Protein AF-A0A484T481-F1 (afdb_monomer_lite)

Structure (mmCIF, N/CA/C/O backbone):
data_AF-A0A484T481-F1
#
_entry.id   AF-A0A484T481-F1
#
loop_
_atom_site.group_PDB
_atom_site.id
_atom_site.type_symbol
_atom_site.label_atom_id
_atom_site.label_alt_id
_atom_site.label_comp_id
_atom_site.label_asym_id
_atom_site.label_entity_id
_atom_site.label_seq_id
_atom_site.pdbx_PDB_ins_code
_atom_site.Cartn_x
_atom_site.Cartn_y
_atom_site.Cartn_z
_atom_site.occupancy
_atom_site.B_iso_or_equiv
_atom_site.auth_seq_id
_atom_site.auth_comp_id
_atom_site.auth_asym_id
_atom_site.auth_atom_id
_atom_site.pdbx_PDB_model_num
ATOM 1 N N . MET A 1 1 ? 1.168 -18.784 21.052 1.00 30.72 1 MET A N 1
ATOM 2 C CA . MET A 1 1 ? 2.260 -17.845 20.727 1.00 30.72 1 MET A CA 1
ATOM 3 C C . MET A 1 1 ? 1.614 -16.666 20.038 1.00 30.72 1 MET A C 1
ATOM 5 O O . MET A 1 1 ? 1.279 -16.772 18.865 1.00 30.72 1 MET A O 1
ATOM 9 N N . GLU A 1 2 ? 1.314 -15.612 20.791 1.00 27.28 2 GLU A N 1
ATOM 10 C CA . GLU A 1 2 ? 0.805 -14.372 20.210 1.00 27.28 2 GLU A CA 1
ATOM 11 C C . GLU A 1 2 ? 1.949 -13.717 19.446 1.00 27.28 2 GLU A C 1
ATOM 13 O O . GLU A 1 2 ? 2.990 -13.382 20.011 1.00 27.28 2 GLU A O 1
ATOM 18 N N . VAL A 1 3 ? 1.788 -13.620 18.130 1.00 32.44 3 VAL A N 1
ATOM 19 C CA . VAL A 1 3 ? 2.673 -12.823 17.293 1.00 32.44 3 VAL A CA 1
ATOM 20 C C . VAL A 1 3 ? 2.443 -11.381 17.730 1.00 32.44 3 VAL A C 1
ATOM 22 O O . VAL A 1 3 ? 1.418 -10.796 17.386 1.00 32.44 3 VAL A O 1
ATOM 25 N N . ASN A 1 4 ? 3.356 -10.843 18.542 1.00 34.97 4 ASN A N 1
ATOM 26 C CA . ASN A 1 4 ? 3.429 -9.420 18.856 1.00 34.97 4 ASN A CA 1
ATOM 27 C C . ASN A 1 4 ? 3.660 -8.677 17.542 1.00 34.97 4 ASN A C 1
ATOM 29 O O . ASN A 1 4 ? 4.790 -8.487 17.100 1.00 34.97 4 ASN A O 1
ATOM 33 N N . ASN A 1 5 ? 2.564 -8.354 16.865 1.00 46.97 5 ASN A N 1
ATOM 34 C CA . ASN A 1 5 ? 2.592 -7.603 15.636 1.00 46.97 5 ASN A CA 1
ATOM 35 C C . ASN A 1 5 ? 3.010 -6.169 15.978 1.00 46.97 5 ASN A C 1
ATOM 37 O O . ASN A 1 5 ? 2.539 -5.589 16.954 1.00 46.97 5 ASN A O 1
ATOM 41 N N . ILE A 1 6 ? 3.878 -5.584 15.165 1.00 51.47 6 ILE A N 1
ATOM 42 C CA . ILE A 1 6 ? 4.345 -4.197 15.289 1.00 51.47 6 ILE A CA 1
ATOM 43 C C . ILE A 1 6 ? 3.177 -3.195 15.396 1.00 51.47 6 ILE A C 1
ATOM 45 O O . ILE A 1 6 ? 3.291 -2.153 16.032 1.00 51.47 6 ILE A O 1
ATOM 49 N N . PHE A 1 7 ? 2.011 -3.568 14.858 1.00 51.69 7 PHE A N 1
ATOM 50 C CA . PHE A 1 7 ? 0.767 -2.800 14.905 1.00 51.69 7 PHE A CA 1
ATOM 51 C C . PHE A 1 7 ? 0.017 -2.863 16.243 1.00 51.69 7 PHE A C 1
ATOM 53 O O . PHE A 1 7 ? -0.788 -1.976 16.514 1.00 51.69 7 PHE A O 1
ATOM 60 N N . THR A 1 8 ? 0.276 -3.849 17.110 1.00 43.97 8 THR A N 1
ATOM 61 C CA . THR A 1 8 ? -0.342 -3.903 18.448 1.00 43.97 8 THR A CA 1
ATOM 62 C C . THR A 1 8 ? 0.221 -2.818 19.377 1.00 43.97 8 THR A C 1
ATOM 64 O O . THR A 1 8 ? -0.440 -2.434 20.337 1.00 43.97 8 THR A O 1
ATOM 67 N N . TRP A 1 9 ? 1.421 -2.297 19.083 1.00 44.84 9 TRP A N 1
ATOM 68 C CA . TRP A 1 9 ? 2.099 -1.261 19.874 1.00 44.84 9 TRP A CA 1
ATOM 69 C C . TRP A 1 9 ? 1.724 0.182 19.491 1.00 44.84 9 TRP A C 1
ATOM 71 O O . TRP A 1 9 ? 1.927 1.088 20.294 1.00 44.84 9 TRP A O 1
ATOM 81 N N . TYR A 1 10 ? 1.123 0.421 18.320 1.00 51.19 10 TYR A N 1
ATOM 82 C CA . TYR A 1 10 ? 0.783 1.771 17.837 1.00 51.19 10 TYR A CA 1
ATOM 83 C C . TYR A 1 10 ? -0.645 2.224 18.193 1.00 51.19 10 TYR A C 1
ATOM 85 O O . TYR A 1 10 ? -1.317 2.890 17.410 1.00 51.19 10 TYR A O 1
ATOM 93 N N . LEU A 1 11 ? -1.101 1.921 19.413 1.00 45.09 11 LEU A N 1
ATOM 94 C CA . LEU A 1 11 ? -2.375 2.432 19.946 1.00 45.09 11 LEU A CA 1
ATOM 95 C C . LEU A 1 11 ? -2.408 3.968 20.067 1.00 45.09 11 LEU A C 1
ATOM 97 O O . LEU A 1 11 ? -3.490 4.549 20.059 1.00 45.09 11 LEU A O 1
ATOM 101 N N . ASP A 1 12 ? -1.249 4.630 20.098 1.00 45.56 12 ASP A N 1
ATOM 102 C CA . ASP A 1 12 ? -1.157 6.093 20.179 1.00 45.56 12 ASP A CA 1
ATOM 103 C C . ASP A 1 12 ? -1.685 6.813 18.922 1.00 45.56 12 ASP A C 1
ATOM 105 O O . ASP A 1 12 ? -2.088 7.969 19.017 1.00 45.56 12 ASP A O 1
ATOM 109 N N . GLN A 1 13 ? -1.753 6.135 17.772 1.00 51.12 13 GLN A N 1
ATOM 110 C CA . GLN A 1 13 ? -2.195 6.690 16.481 1.00 51.12 13 GLN A CA 1
ATOM 111 C C . GLN A 1 13 ? -3.706 6.929 16.375 1.00 51.12 13 GLN A C 1
ATOM 113 O O . GLN A 1 13 ? -4.158 7.718 15.551 1.00 51.12 13 GLN A O 1
ATOM 118 N N . HIS A 1 14 ? -4.491 6.263 17.220 1.00 51.56 14 HIS A N 1
ATOM 119 C CA . HIS A 1 14 ? -5.936 6.479 17.293 1.00 51.56 14 HIS A CA 1
ATOM 120 C C . HIS A 1 14 ? -6.297 7.573 18.284 1.00 51.56 14 HIS A C 1
ATOM 122 O O . HIS A 1 14 ? -7.474 7.857 18.461 1.00 51.56 14 HIS A O 1
ATOM 128 N N . THR A 1 15 ? -5.302 8.174 18.935 1.00 51.62 15 THR A N 1
ATOM 129 C CA . THR A 1 15 ? -5.536 9.211 19.924 1.00 51.62 15 THR A CA 1
ATOM 130 C C . THR A 1 15 ? -6.006 10.475 19.228 1.00 51.62 15 THR A C 1
ATOM 132 O O . THR A 1 15 ? -5.284 11.062 18.426 1.00 51.62 15 THR A O 1
ATOM 135 N N . GLU A 1 16 ? -7.212 10.917 19.548 1.00 57.03 16 GLU A N 1
ATOM 136 C CA . GLU A 1 16 ? -7.626 12.270 19.217 1.00 57.03 16 GLU A CA 1
ATOM 137 C C . GLU A 1 16 ? -6.783 13.227 20.057 1.00 57.03 16 GLU A C 1
ATOM 139 O O . GLU A 1 16 ? -6.705 13.098 21.284 1.00 57.03 16 GLU A O 1
ATOM 144 N N . ILE A 1 17 ? -6.094 14.145 19.383 1.00 61.47 17 ILE A N 1
ATOM 145 C CA . ILE A 1 17 ? -5.221 15.129 20.011 1.00 61.47 17 ILE A CA 1
ATOM 146 C C . ILE A 1 17 ? -5.817 16.507 19.771 1.00 61.47 17 ILE A C 1
ATOM 148 O O . ILE A 1 17 ? -6.057 16.901 18.631 1.00 61.47 17 ILE A O 1
ATOM 152 N N . GLU A 1 18 ? -6.007 17.250 20.852 1.00 67.62 18 GLU A N 1
ATOM 153 C CA . GLU A 1 18 ? -6.394 18.658 20.814 1.00 67.62 18 GLU A CA 1
ATOM 154 C C . GLU A 1 18 ? -5.271 19.535 21.379 1.00 67.62 18 GLU A C 1
ATOM 156 O O . GLU A 1 18 ? -4.407 19.036 22.113 1.00 67.62 18 GLU A O 1
ATOM 161 N N . PRO A 1 19 ? -5.269 20.847 21.080 1.00 73.88 19 PRO A N 1
ATOM 162 C CA . PRO A 1 19 ? -4.420 21.799 21.784 1.00 73.88 19 PRO A CA 1
ATOM 163 C C . PRO A 1 19 ? -4.617 21.703 23.304 1.00 73.88 19 PRO A C 1
ATOM 165 O O . PRO A 1 19 ? -5.748 21.614 23.791 1.00 73.88 19 PRO A O 1
ATOM 168 N N . GLU A 1 20 ? -3.516 21.715 24.054 1.00 82.00 20 GLU A N 1
ATOM 169 C CA . GLU A 1 20 ? -3.573 21.808 25.515 1.00 82.00 20 GLU A CA 1
ATOM 170 C C . GLU A 1 20 ? -4.155 23.168 25.931 1.00 82.00 20 GLU A C 1
ATOM 172 O O . GLU A 1 20 ? -3.896 24.196 25.302 1.00 82.00 20 GLU A O 1
ATOM 177 N N . THR A 1 21 ? -4.960 23.161 26.990 1.00 86.75 21 THR A N 1
ATOM 178 C CA . THR A 1 21 ? -5.639 24.344 27.533 1.00 86.75 21 THR A CA 1
ATOM 179 C C . THR A 1 21 ? -5.191 24.691 28.955 1.00 86.75 21 THR A C 1
ATOM 181 O O . THR A 1 21 ? -5.454 25.806 29.404 1.00 86.75 21 THR A O 1
ATOM 184 N N . ASP A 1 22 ? -4.496 23.786 29.657 1.00 83.44 22 ASP A N 1
ATOM 185 C CA . ASP A 1 22 ? -3.952 24.036 30.997 1.00 83.44 22 ASP A CA 1
ATOM 186 C C . ASP A 1 22 ? -2.699 24.951 30.944 1.00 83.44 22 ASP A C 1
ATOM 188 O O . ASP A 1 22 ? -1.668 24.569 30.373 1.00 83.44 22 ASP A O 1
ATOM 192 N N . PRO A 1 23 ? -2.734 26.147 31.570 1.00 82.12 23 PRO A N 1
ATOM 193 C CA . PRO A 1 23 ? -1.613 27.087 31.567 1.00 82.12 23 PRO A CA 1
ATOM 194 C C . PRO A 1 23 ? -0.330 26.562 32.227 1.00 82.12 23 PRO A C 1
ATOM 196 O O . PRO A 1 23 ? 0.763 26.978 31.837 1.00 82.12 23 PRO A O 1
ATOM 199 N N . GLU A 1 24 ? -0.426 25.686 33.228 1.00 78.88 24 GLU A N 1
ATOM 200 C CA . GLU A 1 24 ? 0.743 25.133 33.922 1.00 78.88 24 GLU A CA 1
ATOM 201 C C . GLU A 1 24 ? 1.423 24.035 33.095 1.00 78.88 24 GLU A C 1
ATOM 203 O O . GLU A 1 24 ? 2.654 23.964 33.066 1.00 78.88 24 GLU A O 1
ATOM 208 N N . LEU A 1 25 ? 0.655 23.242 32.343 1.00 57.75 25 LEU A N 1
ATOM 209 C CA . LEU A 1 25 ? 1.193 22.239 31.414 1.00 57.75 25 LEU A CA 1
ATOM 210 C C . LEU A 1 25 ? 1.816 22.885 30.169 1.00 57.75 25 LEU A C 1
ATOM 212 O O . LEU A 1 25 ? 2.902 22.491 29.734 1.00 57.75 25 LEU A O 1
ATOM 216 N N . ILE A 1 26 ? 1.210 23.964 29.672 1.00 69.06 26 ILE A N 1
ATOM 217 C CA . ILE A 1 26 ? 1.779 24.797 28.606 1.00 69.06 26 ILE A CA 1
ATOM 218 C C . ILE A 1 26 ? 3.137 25.386 29.022 1.00 69.06 26 ILE A C 1
ATOM 220 O O . ILE A 1 26 ? 4.105 25.318 28.259 1.00 69.06 26 ILE A O 1
ATOM 224 N N . LYS A 1 27 ? 3.264 25.908 30.254 1.00 72.62 27 LYS A N 1
ATOM 225 C CA . LYS A 1 27 ? 4.556 26.386 30.796 1.00 72.62 27 LYS A CA 1
ATOM 226 C C . LYS A 1 27 ? 5.615 25.280 30.841 1.00 72.62 27 LYS A C 1
ATOM 228 O O . LYS A 1 27 ? 6.803 25.565 30.691 1.00 72.62 27 LYS A O 1
ATOM 233 N N . GLN A 1 28 ? 5.187 24.030 31.001 1.00 62.66 28 GLN A N 1
ATOM 234 C CA . GLN A 1 28 ? 6.034 22.834 30.970 1.00 62.66 28 GLN A CA 1
ATOM 235 C C . GLN A 1 28 ? 6.260 22.281 29.551 1.00 62.66 28 GLN A C 1
ATOM 237 O O . GLN A 1 28 ? 6.863 21.221 29.396 1.00 62.66 28 GLN A O 1
ATOM 242 N N . ARG A 1 29 ? 5.854 23.024 28.509 1.00 63.72 29 ARG A N 1
ATOM 243 C CA . ARG A 1 29 ? 5.985 22.673 27.084 1.00 63.72 29 ARG A CA 1
ATOM 244 C C . ARG A 1 29 ? 5.160 21.459 26.651 1.00 63.72 29 ARG A C 1
ATOM 246 O O . ARG A 1 29 ? 5.514 20.793 25.678 1.00 63.72 29 ARG A O 1
ATOM 253 N N . VAL A 1 30 ? 4.057 21.188 27.338 1.00 56.66 30 VAL A N 1
ATOM 254 C CA . VAL A 1 30 ? 3.037 20.243 26.881 1.00 56.66 30 VAL A CA 1
ATOM 255 C C . VAL A 1 30 ? 1.991 21.040 26.105 1.00 56.66 30 VAL A C 1
ATOM 257 O O . VAL A 1 30 ? 1.250 21.831 26.675 1.00 56.66 30 VAL A O 1
ATOM 260 N N . TRP A 1 31 ? 1.982 20.884 24.781 1.00 59.91 31 TRP A N 1
ATOM 261 C CA . TRP A 1 31 ? 1.164 21.699 23.863 1.00 59.91 31 TRP A CA 1
ATOM 262 C C . TRP A 1 31 ? -0.085 20.982 23.352 1.00 59.91 31 TRP A C 1
ATOM 264 O O . TRP A 1 31 ? -0.908 21.570 22.654 1.00 59.91 31 TRP A O 1
ATOM 274 N N . GLN A 1 32 ? -0.193 19.695 23.651 1.00 57.91 32 GLN A N 1
ATOM 275 C CA . GLN A 1 32 ? -1.158 18.780 23.071 1.00 57.91 32 GLN A CA 1
ATOM 276 C C . GLN A 1 32 ? -1.671 17.848 24.160 1.00 57.91 32 GLN A C 1
ATOM 278 O O . GLN A 1 32 ? -0.879 17.328 24.949 1.00 57.91 32 GLN A O 1
ATOM 283 N N . ARG A 1 33 ? -2.981 17.606 24.168 1.00 59.44 33 ARG A N 1
ATOM 284 C CA . ARG A 1 33 ? -3.639 16.694 25.105 1.00 59.44 33 ARG A CA 1
ATOM 285 C C . ARG A 1 33 ? -4.366 15.586 24.361 1.00 59.44 33 ARG A C 1
ATOM 287 O O . ARG A 1 33 ? -4.949 15.809 23.302 1.00 59.44 33 ARG A O 1
ATOM 294 N N . ARG A 1 34 ? -4.342 14.390 24.942 1.00 63.06 34 ARG A N 1
ATOM 295 C CA . ARG A 1 34 ? -5.069 13.216 24.448 1.00 63.06 34 ARG A CA 1
ATOM 296 C C . ARG A 1 34 ? -6.524 13.325 24.906 1.00 63.06 34 ARG A C 1
ATOM 298 O O . ARG A 1 34 ? -6.764 13.335 26.112 1.00 63.06 34 ARG A O 1
ATOM 305 N N . VAL A 1 35 ? -7.471 13.440 23.978 1.00 68.06 35 VAL A N 1
ATOM 306 C CA . VAL A 1 35 ? -8.895 13.684 24.296 1.00 68.06 35 VAL A CA 1
ATOM 307 C C . VAL A 1 35 ? -9.810 12.498 24.030 1.00 68.06 35 VAL A C 1
ATOM 309 O O . VAL A 1 35 ? -10.933 12.474 24.525 1.00 68.06 35 VAL A O 1
ATOM 312 N N . GLY A 1 36 ? -9.331 11.490 23.311 1.00 53.16 36 GLY A N 1
ATOM 313 C CA . GLY A 1 36 ? -10.140 10.332 22.972 1.00 53.16 36 GLY A CA 1
ATOM 314 C C . GLY A 1 36 ? -9.379 9.331 22.127 1.00 53.16 36 GLY A C 1
ATOM 315 O O . GLY A 1 36 ? -8.189 9.498 21.861 1.00 53.16 36 GLY A O 1
ATOM 316 N N . VAL A 1 37 ? -10.086 8.288 21.709 1.00 57.22 37 VAL A N 1
ATOM 317 C CA . VAL A 1 37 ? -9.628 7.321 20.715 1.00 57.22 37 VAL A CA 1
ATOM 318 C C . VAL A 1 37 ? -10.657 7.334 19.587 1.00 57.22 37 VAL A C 1
ATOM 320 O O . VAL A 1 37 ? -11.838 7.158 19.871 1.00 57.22 37 VAL A O 1
ATOM 323 N N . LYS A 1 38 ? -10.249 7.539 18.329 1.00 57.47 38 LYS A N 1
ATOM 324 C CA . LYS A 1 38 ? -11.168 7.455 17.184 1.00 57.47 38 LYS A CA 1
ATOM 325 C C . LYS A 1 38 ? -11.783 6.054 17.105 1.00 57.47 38 LYS A C 1
ATOM 327 O O . LYS A 1 38 ? -11.066 5.073 16.905 1.00 57.47 38 LYS A O 1
ATOM 332 N N . ASP A 1 39 ? -13.113 5.975 17.152 1.00 53.72 39 ASP A N 1
ATOM 333 C CA . ASP A 1 39 ? -13.879 4.729 16.959 1.00 53.72 39 ASP A CA 1
ATOM 334 C C . ASP A 1 39 ? -13.700 4.121 15.547 1.00 53.72 39 ASP A C 1
ATOM 336 O O . ASP A 1 39 ? -13.936 2.932 15.337 1.00 53.72 39 ASP A O 1
ATOM 340 N N . SER A 1 40 ? -13.247 4.910 14.566 1.00 55.09 40 SER A N 1
ATOM 341 C CA . SER A 1 40 ? -13.141 4.535 13.145 1.00 55.09 40 SER A CA 1
ATOM 342 C C . SER A 1 40 ? -11.835 3.841 12.737 1.00 55.09 40 SER A C 1
ATOM 344 O O . SER A 1 40 ? -11.660 3.485 11.574 1.00 55.09 40 SER A O 1
ATOM 346 N N . GLY A 1 41 ? -10.907 3.624 13.668 1.00 63.06 41 GLY A N 1
ATOM 347 C CA . GLY A 1 41 ? -9.575 3.112 13.352 1.00 63.06 41 GLY A CA 1
ATOM 348 C C . GLY A 1 41 ? -9.483 1.614 13.047 1.00 63.06 41 GLY A C 1
ATOM 349 O O . GLY A 1 41 ? -8.399 1.131 12.728 1.00 63.06 41 GLY A O 1
ATOM 350 N N . ARG A 1 42 ? -10.576 0.855 13.188 1.00 79.81 42 ARG A N 1
ATOM 351 C CA . ARG A 1 42 ? -10.597 -0.610 13.061 1.00 79.81 42 ARG A CA 1
ATOM 352 C C . ARG A 1 42 ? -11.737 -1.052 12.163 1.00 79.81 42 ARG A C 1
ATOM 354 O O . ARG A 1 42 ? -12.883 -0.671 12.383 1.00 79.81 42 ARG A O 1
ATOM 361 N N . LEU A 1 43 ? -11.434 -1.910 11.199 1.00 86.56 43 LEU A N 1
ATOM 362 C CA . LEU A 1 43 ? -12.427 -2.450 10.283 1.00 86.56 43 LEU A CA 1
ATOM 363 C C . LEU A 1 43 ? -12.916 -3.830 10.723 1.00 86.56 43 LEU A C 1
ATOM 365 O O . LEU A 1 43 ? -12.147 -4.712 11.107 1.00 86.56 43 LEU A O 1
ATOM 369 N N . THR A 1 44 ? -14.226 -4.026 10.618 1.00 90.31 44 THR A N 1
ATOM 370 C CA . THR A 1 44 ? -14.872 -5.336 10.739 1.00 90.31 44 THR A CA 1
ATOM 371 C C . THR A 1 44 ? -14.615 -6.195 9.498 1.00 90.31 44 THR A C 1
ATOM 373 O O . THR A 1 44 ? -14.297 -5.690 8.422 1.00 90.31 44 THR A O 1
ATOM 376 N N . GLU A 1 45 ? -14.824 -7.511 9.608 1.00 93.19 45 GLU A N 1
ATOM 377 C CA . GLU A 1 45 ? -14.715 -8.424 8.458 1.00 93.19 45 GLU A CA 1
ATOM 378 C C . GLU A 1 45 ? -15.642 -8.037 7.301 1.00 93.19 45 GLU A C 1
ATOM 380 O O . GLU A 1 45 ? -15.259 -8.171 6.142 1.00 93.19 45 GLU A O 1
ATOM 385 N N . ALA A 1 46 ? -16.843 -7.536 7.611 1.00 95.19 46 ALA A N 1
ATOM 386 C CA . ALA A 1 46 ? -17.812 -7.103 6.610 1.00 95.19 46 ALA A CA 1
ATOM 387 C C . ALA A 1 46 ? -17.331 -5.856 5.854 1.00 95.19 46 ALA A C 1
ATOM 389 O O . ALA A 1 46 ? -17.446 -5.800 4.633 1.00 95.19 46 ALA A O 1
ATOM 390 N N . GLN A 1 47 ? -16.739 -4.888 6.561 1.00 94.75 47 GLN A N 1
ATOM 391 C CA . GLN A 1 47 ? -16.153 -3.698 5.936 1.00 94.75 47 GLN A CA 1
ATOM 392 C C . GLN A 1 47 ? -14.954 -4.062 5.054 1.00 94.75 47 GLN A C 1
ATOM 394 O O . GLN A 1 47 ? -14.864 -3.582 3.929 1.00 94.75 47 GLN A O 1
ATOM 399 N N . ILE A 1 48 ? -14.071 -4.951 5.525 1.00 95.75 48 ILE A N 1
ATOM 400 C CA . ILE A 1 48 ? -12.928 -5.420 4.727 1.00 95.75 48 ILE A CA 1
ATOM 401 C C . ILE A 1 48 ? -13.414 -6.160 3.476 1.00 95.75 48 ILE A C 1
ATOM 403 O O . ILE A 1 48 ? -12.918 -5.895 2.387 1.00 95.75 48 ILE A O 1
ATOM 407 N N . ALA A 1 49 ? -14.398 -7.055 3.611 1.00 97.00 49 ALA A N 1
ATOM 408 C CA . ALA A 1 49 ? -14.950 -7.794 2.477 1.00 97.00 49 ALA A CA 1
ATOM 409 C C . ALA A 1 49 ? -15.587 -6.866 1.430 1.00 97.00 49 ALA A C 1
ATOM 411 O O . ALA A 1 49 ? -15.326 -7.031 0.245 1.00 97.00 49 ALA A O 1
ATOM 412 N N . ALA A 1 50 ? -16.342 -5.849 1.853 1.00 97.31 50 ALA A N 1
ATOM 413 C CA . ALA A 1 50 ? -16.930 -4.880 0.927 1.00 97.31 50 ALA A CA 1
ATOM 414 C C . ALA A 1 50 ? -15.865 -4.106 0.126 1.00 97.31 50 ALA A C 1
ATOM 416 O O . ALA A 1 50 ? -16.053 -3.820 -1.055 1.00 97.31 50 ALA A O 1
ATOM 417 N N . GLN A 1 51 ? -14.732 -3.780 0.753 1.00 96.44 51 GLN A N 1
ATOM 418 C CA . GLN A 1 51 ? -13.623 -3.100 0.080 1.00 96.44 51 GLN A CA 1
ATOM 419 C C . GLN A 1 51 ? -12.846 -4.037 -0.852 1.00 96.44 51 GLN A C 1
ATOM 421 O O . GLN A 1 51 ? -12.448 -3.634 -1.938 1.00 96.44 51 GLN A O 1
ATOM 426 N N . GLU A 1 52 ? -12.673 -5.302 -0.477 1.00 97.06 52 GLU A N 1
ATOM 427 C CA . GLU A 1 52 ? -12.131 -6.334 -1.367 1.00 97.06 52 GLU A CA 1
ATOM 428 C C . GLU A 1 52 ? -12.998 -6.552 -2.608 1.00 97.06 52 GLU A C 1
ATOM 430 O O . GLU A 1 52 ? -12.465 -6.652 -3.712 1.00 97.06 52 GLU A O 1
ATOM 435 N N . ASP A 1 53 ? -14.322 -6.558 -2.441 1.00 97.50 53 ASP A N 1
ATOM 436 C CA . ASP A 1 53 ? -15.268 -6.647 -3.553 1.00 97.50 53 ASP A CA 1
ATOM 437 C C . ASP A 1 53 ? -15.155 -5.419 -4.470 1.00 97.50 53 ASP A C 1
ATOM 439 O O . ASP A 1 53 ? -15.107 -5.572 -5.691 1.00 97.50 53 ASP A O 1
ATOM 443 N N . ARG A 1 54 ? -15.023 -4.207 -3.901 1.00 96.81 54 ARG A N 1
ATOM 444 C CA . ARG A 1 54 ? -14.752 -2.973 -4.667 1.00 96.81 54 ARG A CA 1
ATOM 445 C C . ARG A 1 54 ? -13.450 -3.071 -5.465 1.00 96.81 54 ARG A C 1
ATOM 447 O O . ARG A 1 54 ? -13.405 -2.634 -6.611 1.00 96.81 54 ARG A O 1
ATOM 454 N N . LEU A 1 55 ? -12.397 -3.611 -4.856 1.00 96.19 55 LEU A N 1
ATOM 455 C CA . LEU A 1 55 ? -11.076 -3.746 -5.473 1.00 96.19 55 LEU A CA 1
ATOM 456 C C . LEU A 1 55 ? -10.983 -4.932 -6.445 1.00 96.19 55 LEU A C 1
ATOM 458 O O . LEU A 1 55 ? -10.026 -5.015 -7.213 1.00 96.19 55 LEU A O 1
ATOM 462 N N . GLY A 1 56 ? -11.933 -5.868 -6.398 1.00 96.31 56 GLY A N 1
ATOM 463 C CA . GLY A 1 56 ? -11.884 -7.114 -7.161 1.00 96.31 56 GLY A CA 1
ATOM 464 C C . GLY A 1 56 ? -10.753 -8.062 -6.735 1.00 96.31 56 GLY A C 1
ATOM 465 O O . GLY A 1 56 ? -10.364 -8.932 -7.515 1.00 96.31 56 GLY A O 1
ATOM 466 N N . VAL A 1 57 ? -10.206 -7.911 -5.521 1.00 95.94 57 VAL A N 1
ATOM 467 C CA . VAL A 1 57 ? -9.095 -8.731 -5.001 1.00 95.94 57 VAL A CA 1
ATOM 468 C C . VAL A 1 57 ? -9.329 -9.130 -3.551 1.00 95.94 57 VAL A C 1
ATOM 470 O O . VAL A 1 57 ? -10.003 -8.435 -2.802 1.00 95.94 57 VAL A O 1
ATOM 473 N N . ARG A 1 58 ? -8.706 -10.230 -3.117 1.00 96.31 58 ARG A N 1
ATOM 474 C CA . ARG A 1 58 ? -8.660 -10.616 -1.701 1.00 96.31 58 ARG A CA 1
ATOM 475 C C . ARG A 1 58 ? -7.333 -10.182 -1.105 1.00 96.31 58 ARG A C 1
ATOM 477 O O . ARG A 1 58 ? -6.286 -10.646 -1.547 1.00 96.31 58 ARG A O 1
ATOM 484 N N . LEU A 1 59 ? -7.379 -9.334 -0.085 1.00 95.19 59 LEU A N 1
ATOM 485 C CA . LEU A 1 59 ? -6.193 -8.877 0.621 1.00 95.19 59 LEU A CA 1
ATOM 486 C C . LEU A 1 59 ? -5.501 -10.053 1.327 1.00 95.19 59 LEU A C 1
ATOM 488 O O . LEU A 1 59 ? -6.170 -10.906 1.925 1.00 95.19 59 LEU A O 1
ATOM 492 N N . PRO A 1 60 ? -4.157 -10.082 1.356 1.00 92.38 60 PRO A N 1
ATOM 493 C CA . PRO A 1 60 ? -3.423 -11.070 2.129 1.00 92.38 60 PRO A CA 1
ATOM 494 C C . PRO A 1 60 ? -3.813 -11.018 3.607 1.00 92.38 60 PRO A C 1
ATOM 496 O O . PRO A 1 60 ? -3.931 -9.940 4.192 1.00 92.38 60 PRO A O 1
ATOM 499 N N . MET A 1 61 ? -3.946 -12.185 4.244 1.00 87.81 61 MET A N 1
ATOM 500 C CA . MET A 1 61 ? -4.381 -12.286 5.644 1.00 87.81 61 MET A CA 1
ATOM 501 C C . MET A 1 61 ? -3.572 -11.413 6.626 1.00 87.81 61 MET A C 1
ATOM 503 O O . MET A 1 61 ? -4.196 -10.764 7.468 1.00 87.81 61 MET A O 1
ATOM 507 N N . PRO A 1 62 ? -2.225 -11.309 6.528 1.00 84.56 62 PRO A N 1
ATOM 508 C CA . PRO A 1 62 ? -1.475 -10.401 7.397 1.00 84.56 62 PRO A CA 1
ATOM 509 C C . PRO A 1 62 ? -1.903 -8.933 7.248 1.00 84.56 62 PRO A C 1
ATOM 511 O O . PRO A 1 62 ? -1.983 -8.222 8.244 1.00 84.56 62 PRO A O 1
ATOM 514 N N . TRP A 1 63 ? -2.257 -8.500 6.032 1.00 87.06 63 TRP A N 1
ATOM 515 C CA . TRP A 1 63 ? -2.710 -7.135 5.751 1.00 87.06 63 TRP A CA 1
ATOM 516 C C . TRP A 1 63 ? -4.141 -6.886 6.239 1.00 87.06 63 TRP A C 1
ATOM 518 O O . TRP A 1 63 ? -4.405 -5.883 6.896 1.00 87.06 63 TRP A O 1
ATOM 528 N N . ARG A 1 64 ? -5.055 -7.848 6.039 1.00 90.25 64 ARG A N 1
ATOM 529 C CA . ARG A 1 64 ? -6.401 -7.798 6.649 1.00 90.25 64 ARG A CA 1
ATOM 530 C C . ARG A 1 64 ? -6.322 -7.608 8.161 1.00 90.25 64 ARG A C 1
ATOM 532 O O . ARG A 1 64 ? -7.103 -6.858 8.737 1.00 90.25 64 ARG A O 1
ATOM 539 N N . ASN A 1 65 ? -5.380 -8.294 8.808 1.00 83.94 65 ASN A N 1
ATOM 540 C CA . ASN A 1 65 ? -5.181 -8.166 10.245 1.00 83.94 65 ASN A CA 1
ATOM 541 C C . ASN A 1 65 ? -4.703 -6.768 10.641 1.00 83.94 65 ASN A C 1
ATOM 543 O O . ASN A 1 65 ? -5.101 -6.318 11.709 1.00 83.94 65 ASN A O 1
ATOM 547 N N . VAL A 1 66 ? -3.935 -6.063 9.803 1.00 81.44 66 VAL A N 1
ATOM 548 C CA . VAL A 1 66 ? -3.631 -4.644 10.046 1.00 81.44 66 VAL A CA 1
ATOM 549 C C . VAL A 1 66 ? -4.916 -3.835 10.068 1.00 81.44 66 VAL A C 1
ATOM 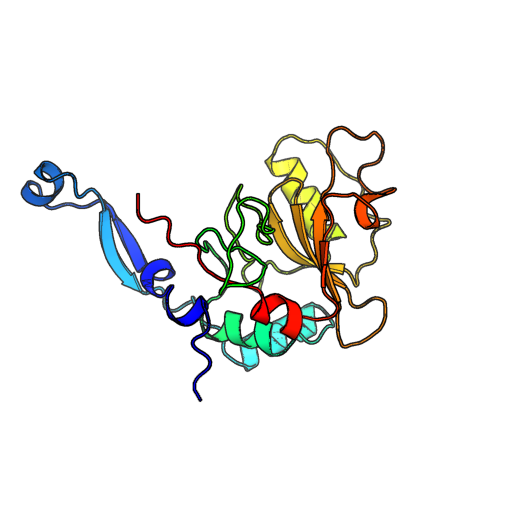551 O O . VAL A 1 66 ? -5.187 -3.220 11.089 1.00 81.44 66 VAL A O 1
ATOM 554 N N . TYR A 1 67 ? -5.770 -3.941 9.048 1.00 86.06 67 TYR A N 1
ATOM 555 C CA . TYR A 1 67 ? -7.016 -3.166 8.981 1.00 86.06 67 TYR A CA 1
ATOM 556 C C . TYR A 1 67 ? -7.994 -3.411 10.135 1.00 86.06 67 TYR A C 1
ATOM 558 O O . TYR A 1 67 ? -8.737 -2.510 10.521 1.00 86.06 67 TYR A O 1
ATOM 566 N N . LYS A 1 68 ? -7.961 -4.589 10.762 1.00 83.81 68 LYS A N 1
ATOM 567 C CA . LYS A 1 68 ? -8.738 -4.868 11.986 1.00 83.81 68 LYS A CA 1
ATOM 568 C C . LYS A 1 68 ? -8.234 -4.131 13.229 1.00 83.81 68 LYS A C 1
ATOM 570 O O . LYS A 1 68 ? -8.962 -4.028 14.211 1.00 83.81 68 LYS A O 1
ATOM 575 N N . HIS A 1 69 ? -6.991 -3.664 13.213 1.00 77.19 69 HIS A N 1
ATOM 576 C CA . HIS A 1 69 ? -6.347 -2.969 14.330 1.00 77.19 69 HIS A CA 1
ATOM 577 C C . HIS A 1 69 ? -6.077 -1.489 14.019 1.00 77.19 69 HIS A C 1
ATOM 579 O O . HIS A 1 69 ? -6.005 -0.677 14.945 1.00 77.19 69 HIS A O 1
ATOM 585 N N . PHE A 1 70 ? -5.927 -1.153 12.737 1.00 76.81 70 PHE A N 1
ATOM 586 C CA . PHE A 1 70 ? -5.467 0.132 12.238 1.00 76.81 70 PHE A CA 1
ATOM 587 C C . PHE A 1 70 ? -5.871 0.342 10.767 1.00 76.81 70 PHE A C 1
ATOM 589 O O . PHE A 1 70 ? -5.387 -0.366 9.883 1.00 76.81 70 PHE A O 1
ATOM 596 N N . ASN A 1 71 ? -6.734 1.323 10.501 1.00 83.19 71 ASN A N 1
ATOM 597 C CA . ASN A 1 71 ? -7.207 1.674 9.165 1.00 83.19 71 ASN A CA 1
ATOM 598 C C . ASN A 1 71 ? -6.470 2.870 8.560 1.00 83.19 71 ASN A C 1
ATOM 600 O O . ASN A 1 71 ? -7.040 3.944 8.395 1.00 83.19 71 ASN A O 1
ATOM 604 N N . GLY A 1 72 ? -5.200 2.654 8.226 1.00 79.12 72 GLY A N 1
ATOM 605 C CA . GLY A 1 72 ? -4.360 3.684 7.626 1.00 79.12 72 GLY A CA 1
ATOM 606 C C . GLY A 1 72 ? -3.967 4.802 8.590 1.00 79.12 72 GLY A C 1
ATOM 607 O O . GLY A 1 72 ? -4.414 4.863 9.735 1.00 79.12 72 GLY A O 1
ATOM 608 N N . GLY A 1 73 ? -3.085 5.678 8.115 1.00 72.81 73 GLY A N 1
ATOM 609 C CA . GLY A 1 73 ? -2.471 6.740 8.908 1.00 72.81 73 GLY A CA 1
ATOM 610 C C . GLY A 1 73 ? -0.995 6.481 9.193 1.00 72.81 73 GLY A C 1
ATOM 611 O O . GLY A 1 73 ? -0.358 5.641 8.552 1.00 72.81 73 GLY A O 1
ATOM 612 N N . TRP A 1 74 ? -0.457 7.209 10.170 1.00 71.94 74 TRP A N 1
ATOM 613 C CA . TRP A 1 74 ? 0.974 7.250 10.428 1.00 71.94 74 TRP A CA 1
ATOM 614 C C . TRP A 1 74 ? 1.486 5.963 11.088 1.00 71.94 74 TRP A C 1
ATOM 616 O O . TRP A 1 74 ? 0.928 5.436 12.047 1.00 71.94 74 TRP A O 1
ATOM 626 N N . VAL A 1 75 ? 2.619 5.464 10.614 1.00 68.31 75 VAL A N 1
ATOM 627 C CA . VAL A 1 75 ? 3.415 4.464 11.328 1.00 68.31 75 VAL A CA 1
ATOM 628 C C . VAL A 1 75 ? 4.807 5.017 11.547 1.00 68.31 75 VAL A C 1
ATOM 630 O O . VAL A 1 75 ? 5.348 5.705 10.692 1.00 68.31 75 VAL A O 1
ATOM 633 N N . GLY A 1 76 ? 5.405 4.768 12.715 1.00 69.69 76 GLY A N 1
ATOM 634 C CA . GLY A 1 76 ? 6.806 5.144 12.917 1.00 69.69 76 GLY A CA 1
ATOM 635 C C . GLY A 1 76 ? 7.702 4.531 11.836 1.00 69.69 76 GLY A C 1
ATOM 636 O O . GLY A 1 76 ? 7.297 3.607 11.132 1.00 69.69 76 GLY A O 1
ATOM 637 N N . THR A 1 77 ? 8.929 5.032 11.693 1.00 77.94 77 THR A N 1
ATOM 638 C CA . THR A 1 77 ? 9.862 4.494 10.697 1.00 77.94 77 THR A CA 1
ATOM 639 C C . THR A 1 77 ? 10.113 3.005 10.941 1.00 77.94 77 THR A C 1
ATOM 641 O O . THR A 1 77 ? 10.790 2.624 11.899 1.00 77.94 77 THR A O 1
ATOM 644 N N . LEU A 1 78 ? 9.561 2.176 10.055 1.00 80.31 78 LEU A N 1
ATOM 645 C CA . LEU A 1 78 ? 9.785 0.738 10.021 1.00 80.31 78 LEU A CA 1
ATOM 646 C C . LEU A 1 78 ? 10.999 0.432 9.153 1.00 80.31 78 LEU A C 1
ATOM 648 O O . LEU A 1 78 ? 11.209 1.074 8.124 1.00 80.31 78 LEU A O 1
ATOM 652 N N . TYR A 1 79 ? 11.746 -0.588 9.548 1.00 84.88 79 TYR A N 1
ATOM 653 C CA . TYR A 1 79 ? 12.830 -1.158 8.761 1.00 84.88 79 TYR A CA 1
ATOM 654 C C . TYR A 1 79 ? 12.464 -2.584 8.366 1.00 84.88 79 TYR A C 1
ATOM 656 O O . TYR A 1 79 ? 11.685 -3.242 9.057 1.00 84.88 79 TYR A O 1
ATOM 664 N N . TRP A 1 80 ? 13.014 -3.051 7.251 1.00 89.19 80 TRP A N 1
ATOM 665 C CA . TRP A 1 80 ? 12.887 -4.419 6.782 1.00 89.19 80 TRP A CA 1
ATOM 666 C C . TRP A 1 80 ? 14.264 -5.076 6.701 1.00 89.19 80 TRP A C 1
ATOM 668 O O . TRP A 1 80 ? 15.127 -4.604 5.960 1.00 89.19 80 TRP A O 1
ATOM 678 N N . GLY A 1 81 ? 14.460 -6.166 7.445 1.00 85.81 81 GLY A N 1
ATOM 679 C CA . GLY A 1 81 ? 15.749 -6.849 7.545 1.00 85.81 81 GLY A CA 1
ATOM 680 C C . GLY A 1 81 ? 15.789 -7.889 8.665 1.00 85.81 81 GLY A C 1
ATOM 681 O O . GLY A 1 81 ? 14.760 -8.434 9.072 1.00 85.81 81 GLY A O 1
ATOM 682 N N . ASP A 1 82 ? 16.990 -8.178 9.164 1.00 83.12 82 ASP A N 1
ATOM 683 C CA . ASP A 1 82 ? 17.182 -9.049 10.324 1.00 83.12 82 ASP A CA 1
ATOM 684 C C . ASP A 1 82 ? 17.095 -8.234 11.620 1.00 83.12 82 ASP A C 1
ATOM 686 O O . ASP A 1 82 ? 18.039 -7.555 12.018 1.00 83.12 82 ASP A O 1
ATOM 690 N N . MET A 1 83 ? 15.967 -8.351 12.322 1.00 77.94 83 MET A N 1
ATOM 691 C CA . MET A 1 83 ? 15.743 -7.670 13.602 1.00 77.94 83 MET A CA 1
ATOM 692 C C . MET A 1 83 ? 16.807 -8.004 14.665 1.00 77.94 83 MET A C 1
ATOM 694 O O . MET A 1 83 ? 17.039 -7.202 15.569 1.00 77.94 83 MET A O 1
ATOM 698 N N . SER A 1 84 ? 17.450 -9.175 14.588 1.00 78.31 84 SER A N 1
ATOM 699 C CA . SER A 1 84 ? 18.508 -9.563 15.530 1.00 78.31 84 SER A CA 1
ATOM 700 C C . SER A 1 84 ? 19.876 -8.953 15.201 1.00 78.31 84 SER A C 1
ATOM 702 O O . SER A 1 84 ? 20.767 -8.961 16.050 1.00 78.31 84 SER A O 1
ATOM 704 N N . ASN A 1 85 ? 20.033 -8.396 13.999 1.00 82.81 85 ASN A N 1
ATOM 705 C CA . ASN A 1 85 ? 21.267 -7.797 13.505 1.00 82.81 85 ASN A CA 1
ATOM 706 C C . ASN A 1 85 ? 20.962 -6.598 12.580 1.00 82.81 85 ASN A C 1
ATOM 708 O O . ASN A 1 85 ? 21.167 -6.700 11.369 1.00 82.81 85 ASN A O 1
ATOM 712 N N . PRO A 1 86 ? 20.451 -5.479 13.126 1.00 84.12 86 PRO A N 1
ATOM 713 C CA . PRO A 1 86 ? 20.015 -4.339 12.326 1.00 84.12 86 PRO A CA 1
ATOM 714 C C . PRO A 1 86 ? 21.196 -3.569 11.714 1.00 84.12 86 PRO A C 1
ATOM 716 O O . PRO A 1 86 ? 22.173 -3.258 12.399 1.00 84.12 86 PRO A O 1
ATOM 719 N N . HIS A 1 87 ? 21.060 -3.166 10.452 1.00 83.69 87 HIS A N 1
ATOM 720 C CA . HIS A 1 87 ? 22.030 -2.385 9.680 1.00 83.69 87 HIS A CA 1
ATOM 721 C C . HIS A 1 87 ? 21.482 -1.009 9.303 1.00 83.69 87 HIS A C 1
ATOM 723 O O . HIS A 1 87 ? 20.281 -0.789 9.170 1.00 83.69 87 HIS A O 1
ATOM 729 N N . SER A 1 88 ? 22.380 -0.046 9.085 1.00 82.56 88 SER A N 1
ATOM 730 C CA . SER A 1 88 ? 22.002 1.291 8.601 1.00 82.56 88 SER A CA 1
ATOM 731 C C . SER A 1 88 ? 21.467 1.288 7.167 1.00 82.56 88 SER A C 1
ATOM 733 O O . SER A 1 88 ? 20.804 2.241 6.768 1.00 82.56 88 SER A O 1
ATOM 735 N N . SER A 1 89 ? 21.769 0.237 6.404 1.00 86.69 89 SER A N 1
ATOM 736 C CA . SER A 1 89 ? 21.314 0.020 5.032 1.00 86.69 89 SER A CA 1
ATOM 737 C C . SER A 1 89 ? 20.019 -0.786 4.937 1.00 86.69 89 SER A C 1
ATOM 739 O O . SER A 1 89 ? 19.605 -1.101 3.823 1.00 86.69 89 SER A O 1
ATOM 741 N N . ASP A 1 90 ? 19.412 -1.167 6.066 1.00 87.38 90 ASP A N 1
ATOM 742 C CA . ASP A 1 90 ? 18.153 -1.905 6.038 1.00 87.38 90 ASP A CA 1
ATOM 743 C C . ASP A 1 90 ? 17.065 -1.072 5.365 1.00 87.38 90 ASP A C 1
ATOM 745 O O . ASP A 1 90 ? 16.980 0.152 5.516 1.00 87.38 90 ASP A O 1
ATOM 749 N N . VAL A 1 91 ? 16.247 -1.755 4.569 1.00 89.62 91 VAL A N 1
ATOM 750 C CA . VAL A 1 91 ? 15.253 -1.102 3.722 1.00 89.62 91 VAL A CA 1
ATOM 751 C C . VAL A 1 91 ? 14.243 -0.409 4.621 1.00 89.62 91 VAL A C 1
ATOM 753 O O . VAL A 1 91 ? 13.735 -1.011 5.559 1.00 89.62 91 VAL A O 1
ATOM 756 N N . VAL A 1 92 ? 13.900 0.838 4.311 1.00 88.38 92 VAL A N 1
ATOM 757 C CA . VAL A 1 92 ? 12.705 1.481 4.859 1.00 88.38 92 VAL A CA 1
ATOM 758 C C . VAL A 1 92 ? 11.583 1.233 3.854 1.00 88.38 92 VAL A C 1
ATOM 760 O O . VAL A 1 92 ? 11.555 1.901 2.813 1.00 88.38 92 VAL A O 1
ATOM 763 N N . PRO A 1 93 ? 10.710 0.234 4.087 1.00 84.62 93 PRO A N 1
ATOM 764 C CA . PRO A 1 93 ? 9.716 -0.148 3.100 1.00 84.62 93 PRO A CA 1
ATOM 765 C C . PRO A 1 93 ? 8.651 0.932 2.929 1.00 84.62 93 PRO A C 1
ATOM 767 O O . PRO A 1 93 ? 8.284 1.250 1.806 1.00 84.62 93 PRO A O 1
ATOM 770 N N . ILE A 1 94 ? 8.170 1.507 4.031 1.00 82.50 94 ILE A N 1
ATOM 771 C CA . ILE A 1 94 ? 7.059 2.460 4.002 1.00 82.50 94 ILE A CA 1
ATOM 772 C C . ILE A 1 94 ? 7.596 3.861 3.687 1.00 82.50 94 ILE A C 1
ATOM 774 O O . ILE A 1 94 ? 8.511 4.305 4.388 1.00 82.50 94 ILE A O 1
ATOM 778 N N . PRO A 1 95 ? 7.054 4.557 2.670 1.00 74.56 95 PRO A N 1
ATOM 779 C CA . PRO A 1 95 ? 7.495 5.903 2.311 1.00 74.56 95 PRO A CA 1
ATOM 780 C C . PRO A 1 95 ? 7.465 6.873 3.503 1.00 74.56 95 PRO A C 1
ATOM 782 O O . PRO A 1 95 ? 6.463 6.973 4.213 1.00 74.56 95 PRO A O 1
ATOM 785 N N . GLN A 1 96 ? 8.564 7.604 3.726 1.00 65.94 96 GLN A N 1
ATOM 786 C CA . GLN A 1 96 ? 8.721 8.493 4.894 1.00 65.94 96 GLN A CA 1
ATOM 787 C C . GLN A 1 96 ? 8.184 9.912 4.689 1.00 65.94 96 GLN A C 1
ATOM 789 O O . GLN A 1 96 ? 8.101 10.666 5.651 1.00 65.94 96 GLN A O 1
ATOM 794 N N . ALA A 1 97 ? 7.859 10.318 3.458 1.00 54.88 97 ALA A N 1
ATOM 795 C CA . ALA A 1 97 ? 7.366 11.677 3.216 1.00 54.88 97 ALA A CA 1
ATOM 796 C C . ALA A 1 97 ? 6.019 11.929 3.919 1.00 54.88 97 ALA A C 1
ATOM 798 O O . ALA A 1 97 ? 5.716 13.063 4.281 1.00 54.88 97 ALA A O 1
ATOM 799 N N . THR A 1 98 ? 5.248 10.863 4.161 1.00 50.97 98 THR A N 1
ATOM 800 C CA . THR A 1 98 ? 3.962 10.921 4.866 1.00 50.97 98 THR A CA 1
ATOM 801 C C . THR A 1 98 ? 3.764 9.814 5.908 1.00 50.97 98 THR A C 1
ATOM 803 O O . THR A 1 98 ? 2.785 9.882 6.646 1.00 50.97 98 THR A O 1
ATOM 806 N N . HIS A 1 99 ? 4.658 8.813 6.006 1.00 52.97 99 HIS A N 1
ATOM 807 C CA . HIS A 1 99 ? 4.561 7.665 6.933 1.00 52.97 99 HIS A CA 1
ATOM 808 C C . HIS A 1 99 ? 3.204 6.944 6.894 1.00 52.97 99 HIS A C 1
ATOM 810 O O . HIS A 1 99 ? 2.790 6.343 7.882 1.00 52.97 99 HIS A O 1
ATOM 816 N N . GLN A 1 100 ? 2.491 7.006 5.770 1.00 63.97 100 GLN A N 1
ATOM 817 C CA . GLN A 1 100 ? 1.094 6.596 5.692 1.00 63.97 100 GLN A CA 1
ATOM 818 C C . GLN A 1 100 ? 0.930 5.215 5.070 1.00 63.97 100 GLN A C 1
ATOM 820 O O . GLN A 1 100 ? 1.260 4.988 3.905 1.00 63.97 100 GLN A O 1
ATOM 825 N N . TYR A 1 101 ? 0.323 4.304 5.826 1.00 78.88 101 TYR A N 1
ATOM 826 C CA . TYR A 1 101 ? -0.501 3.289 5.183 1.00 78.88 101 TYR A CA 1
ATOM 827 C C . TYR A 1 101 ? -1.802 3.939 4.732 1.00 78.88 101 TYR A C 1
ATOM 829 O O . TYR A 1 101 ? -2.371 4.758 5.458 1.00 78.88 101 TYR A O 1
ATOM 837 N N . LEU A 1 102 ? -2.280 3.561 3.550 1.00 85.69 102 LEU A N 1
ATOM 838 C CA . LEU A 1 102 ? -3.577 4.021 3.077 1.00 85.69 102 LEU A CA 1
ATOM 839 C C . LEU A 1 102 ? -4.675 3.395 3.935 1.00 85.69 102 LEU A C 1
ATOM 841 O O . LEU A 1 102 ? -4.627 2.195 4.250 1.00 85.69 102 LEU A O 1
ATOM 845 N N . ALA A 1 103 ? -5.670 4.207 4.288 1.00 87.19 103 ALA A N 1
ATOM 846 C CA . ALA A 1 103 ? -6.935 3.679 4.766 1.00 87.19 103 ALA A CA 1
ATOM 847 C C . ALA A 1 103 ? -7.520 2.780 3.666 1.00 87.19 103 ALA A C 1
ATOM 849 O O . ALA A 1 103 ? -7.263 2.989 2.477 1.00 87.19 103 ALA A O 1
ATOM 850 N N . LEU A 1 104 ? -8.236 1.719 4.033 1.00 91.12 104 LEU A N 1
ATOM 851 C CA . LEU A 1 104 ? -8.665 0.715 3.058 1.00 91.12 104 LEU A CA 1
ATOM 852 C C . LEU A 1 104 ? -9.616 1.295 1.991 1.00 91.12 104 LEU A C 1
ATOM 854 O O . LEU A 1 104 ? -9.658 0.815 0.859 1.00 91.12 104 LEU A O 1
ATOM 858 N N . GLU A 1 105 ? -10.361 2.340 2.332 1.00 89.94 105 GLU A N 1
ATOM 859 C CA . GLU A 1 105 ? -11.164 3.133 1.404 1.00 89.94 105 GLU A CA 1
ATOM 860 C C . GLU A 1 105 ? -10.329 3.832 0.317 1.00 89.94 105 GLU A C 1
ATOM 862 O O . GLU A 1 105 ? -10.800 3.939 -0.815 1.00 89.94 105 GLU A O 1
ATOM 867 N N . ASP A 1 106 ? -9.085 4.207 0.625 1.00 89.50 106 ASP A N 1
ATOM 868 C CA . ASP A 1 106 ? -8.161 4.912 -0.275 1.00 89.50 106 ASP A CA 1
ATOM 869 C C . ASP A 1 106 ? -7.234 3.960 -1.043 1.00 89.50 106 ASP A C 1
ATOM 871 O O . ASP A 1 106 ? -6.530 4.367 -1.971 1.00 89.50 106 ASP A O 1
ATOM 875 N N . VAL A 1 107 ? -7.212 2.675 -0.668 1.00 94.00 107 VAL A N 1
ATOM 876 C CA . VAL A 1 107 ? -6.532 1.635 -1.446 1.00 94.00 107 VAL A CA 1
ATOM 877 C C . VAL A 1 107 ? -7.169 1.574 -2.830 1.00 94.00 107 VAL A C 1
ATOM 879 O O . VAL A 1 107 ? -8.395 1.513 -2.974 1.00 94.00 107 VAL A O 1
ATOM 882 N N . ALA A 1 108 ? -6.326 1.570 -3.855 1.00 95.50 108 ALA A N 1
ATOM 883 C CA . ALA A 1 108 ? -6.741 1.586 -5.250 1.00 95.50 108 ALA A CA 1
ATOM 884 C C . ALA A 1 108 ? -5.637 1.001 -6.147 1.00 95.50 108 ALA A C 1
ATOM 886 O O . ALA A 1 108 ? -4.486 0.868 -5.709 1.00 95.50 108 ALA A O 1
ATOM 887 N N . PRO A 1 109 ? -5.948 0.657 -7.407 1.00 96.81 109 PRO A N 1
ATOM 888 C CA . PRO A 1 109 ? -4.932 0.438 -8.425 1.00 96.81 109 PRO A CA 1
ATOM 889 C C . PRO A 1 109 ? -3.924 1.594 -8.477 1.00 96.81 109 PRO A C 1
ATOM 891 O O . PRO A 1 109 ? -4.296 2.766 -8.439 1.00 96.81 109 PRO A O 1
ATOM 894 N N . LEU A 1 110 ? -2.637 1.276 -8.614 1.00 95.25 110 LEU A N 1
ATOM 895 C CA . LEU A 1 110 ? -1.553 2.261 -8.656 1.00 95.25 110 LEU A CA 1
ATOM 896 C C . LEU A 1 110 ? -1.796 3.332 -9.724 1.00 95.25 110 LEU A C 1
ATOM 898 O O . LEU A 1 110 ? -1.557 4.511 -9.481 1.00 95.25 110 LEU A O 1
ATOM 902 N N . ARG A 1 111 ? -2.329 2.921 -10.878 1.00 94.81 111 ARG A N 1
ATOM 903 C CA . ARG A 1 111 ? -2.654 3.814 -11.994 1.00 94.81 111 ARG A CA 1
ATOM 904 C C . ARG A 1 111 ? -3.654 4.921 -11.649 1.00 94.81 111 ARG A C 1
ATOM 906 O O . ARG A 1 111 ? -3.693 5.929 -12.340 1.00 94.81 111 ARG A O 1
ATOM 913 N N . GLU A 1 112 ? -4.468 4.712 -10.616 1.00 92.75 112 GLU A N 1
ATOM 914 C CA . GLU A 1 112 ? -5.453 5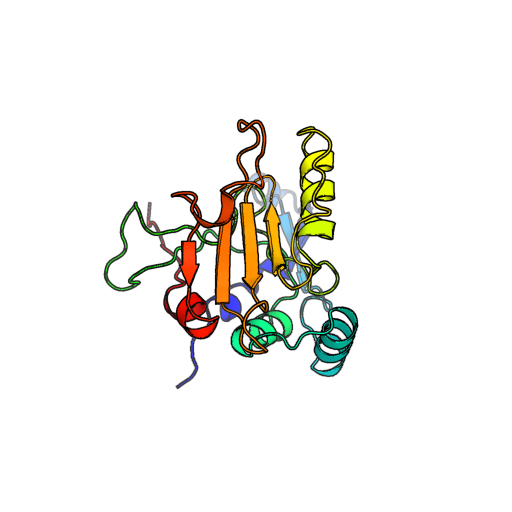.678 -10.118 1.00 92.75 112 GLU A CA 1
ATOM 915 C C . GLU A 1 112 ? -4.869 6.526 -8.982 1.00 92.75 112 GLU A C 1
ATOM 917 O O . GLU A 1 112 ? -5.234 7.688 -8.836 1.00 92.75 112 GLU A O 1
ATOM 922 N N . ARG A 1 113 ? -3.936 5.972 -8.196 1.00 90.19 113 ARG A N 1
ATOM 923 C CA . ARG A 1 113 ? -3.377 6.648 -7.017 1.00 90.19 113 ARG A CA 1
ATOM 924 C C . ARG A 1 113 ? -2.184 7.551 -7.330 1.00 90.19 113 ARG A C 1
ATOM 926 O O . ARG A 1 113 ? -2.105 8.645 -6.779 1.00 90.19 113 ARG A O 1
ATOM 933 N N . LEU A 1 114 ? -1.266 7.096 -8.185 1.00 89.38 114 LEU A N 1
ATOM 934 C CA . LEU A 1 114 ? -0.004 7.788 -8.463 1.00 89.38 114 LEU A CA 1
ATOM 935 C C . LEU A 1 114 ? -0.187 9.165 -9.129 1.00 89.38 114 LEU A C 1
ATOM 937 O O . LEU A 1 114 ? 0.503 10.090 -8.707 1.00 89.38 114 LEU A O 1
ATOM 941 N N . PRO A 1 115 ? -1.112 9.356 -10.098 1.00 89.06 115 PRO A N 1
ATOM 942 C CA . PRO A 1 115 ? -1.328 10.676 -10.691 1.00 89.06 115 PRO A CA 1
ATOM 943 C C . PRO A 1 115 ? -1.753 11.731 -9.664 1.00 89.06 115 PRO A C 1
ATOM 945 O O . PRO A 1 115 ? -1.198 12.823 -9.666 1.00 89.06 115 PRO A O 1
ATOM 948 N N . ALA A 1 116 ? -2.672 11.382 -8.754 1.00 84.12 116 ALA A N 1
ATOM 949 C CA . ALA A 1 116 ? -3.136 12.292 -7.706 1.00 84.12 116 ALA A CA 1
ATOM 950 C C . ALA A 1 116 ? -1.993 12.709 -6.763 1.00 84.12 116 ALA A C 1
ATOM 952 O O . ALA A 1 116 ? -1.838 13.885 -6.463 1.00 84.12 116 ALA A O 1
ATOM 953 N N . GLU A 1 117 ? -1.131 11.764 -6.369 1.00 83.94 117 GLU A N 1
ATOM 954 C CA . GLU A 1 117 ? 0.050 12.067 -5.542 1.00 83.94 117 GLU A CA 1
ATOM 955 C C . GLU A 1 117 ? 1.051 13.002 -6.229 1.00 83.94 117 GLU A C 1
ATOM 957 O O . GLU A 1 117 ? 1.734 13.784 -5.570 1.00 83.94 117 GLU A O 1
ATOM 962 N N . TRP A 1 118 ? 1.194 12.895 -7.548 1.00 83.88 118 TRP A N 1
ATOM 963 C CA . TRP A 1 118 ? 2.122 13.730 -8.308 1.00 83.88 118 TRP A CA 1
ATOM 964 C C . TRP A 1 118 ? 1.571 15.132 -8.535 1.00 83.88 118 TRP A C 1
ATOM 966 O O . TRP A 1 118 ? 2.330 16.099 -8.438 1.00 83.88 118 TRP A O 1
ATOM 976 N N . GLU A 1 119 ? 0.268 15.239 -8.787 1.00 83.44 119 GLU A N 1
ATOM 977 C CA . GLU A 1 119 ? -0.437 16.514 -8.892 1.00 83.44 119 GLU A CA 1
ATOM 978 C C . GLU A 1 119 ? -0.358 17.292 -7.571 1.00 83.44 119 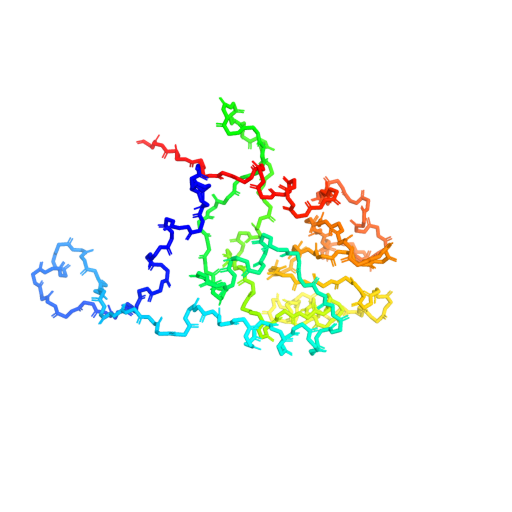GLU A C 1
ATOM 980 O O . GLU A 1 119 ? 0.087 18.437 -7.574 1.00 83.44 119 GLU A O 1
ATOM 985 N N . ASP A 1 120 ? -0.647 16.644 -6.435 1.00 78.00 120 ASP A N 1
ATOM 986 C CA . ASP A 1 120 ? -0.584 17.257 -5.097 1.00 78.00 120 ASP A CA 1
ATOM 987 C C . ASP A 1 120 ? 0.817 17.784 -4.723 1.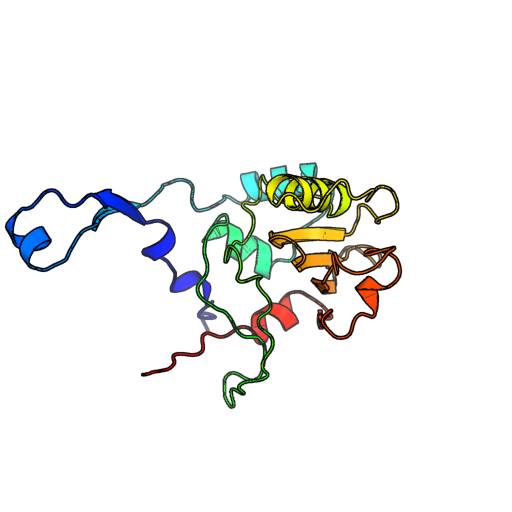00 78.00 120 ASP A C 1
ATOM 989 O O . ASP A 1 120 ? 0.963 18.641 -3.847 1.00 78.00 120 ASP A O 1
ATOM 993 N N . LEU A 1 121 ? 1.864 17.270 -5.373 1.00 75.94 121 LEU A N 1
ATOM 994 C CA . LEU A 1 121 ? 3.260 17.640 -5.135 1.00 75.94 121 LEU A CA 1
ATOM 995 C C . LEU A 1 121 ? 3.859 18.523 -6.240 1.00 75.94 121 LEU A C 1
ATOM 997 O O . LEU A 1 121 ? 5.086 18.678 -6.277 1.00 75.94 121 LEU A O 1
ATOM 1001 N N . ASP A 1 122 ? 3.033 19.064 -7.140 1.00 76.44 122 ASP A N 1
ATOM 1002 C CA . ASP A 1 122 ? 3.456 19.868 -8.294 1.00 76.44 122 ASP A CA 1
ATOM 1003 C C . ASP A 1 122 ? 4.540 19.168 -9.152 1.00 76.44 122 ASP A C 1
ATOM 1005 O O . ASP A 1 122 ? 5.461 19.798 -9.681 1.00 76.44 122 ASP A O 1
ATOM 1009 N N . GLN A 1 123 ? 4.464 17.837 -9.287 1.00 74.25 123 GLN A N 1
ATOM 1010 C CA . GLN A 1 123 ? 5.416 17.034 -10.076 1.00 74.25 123 GLN A CA 1
ATOM 1011 C C . GLN A 1 123 ? 4.999 16.868 -11.543 1.00 74.25 123 GLN A C 1
ATOM 1013 O O . GLN A 1 123 ? 5.749 16.302 -12.338 1.00 74.25 123 GLN A O 1
ATOM 1018 N N . GLY A 1 124 ? 3.834 17.404 -11.912 1.00 74.50 124 GLY A N 1
ATOM 1019 C CA . GLY A 1 124 ? 3.275 17.347 -13.259 1.00 74.50 124 GLY A CA 1
ATOM 1020 C C . GLY A 1 124 ? 2.296 16.190 -13.465 1.00 74.50 124 GLY A C 1
ATOM 1021 O O . GLY A 1 124 ? 2.030 15.398 -12.565 1.00 74.50 124 GLY A O 1
ATOM 1022 N N . ASN A 1 125 ? 1.751 16.104 -14.680 1.00 79.69 125 ASN A N 1
ATOM 1023 C CA . ASN A 1 125 ? 0.777 15.078 -15.045 1.00 79.69 125 ASN A CA 1
ATOM 1024 C C . ASN A 1 125 ? 1.488 13.808 -15.513 1.00 79.69 125 ASN A C 1
ATOM 1026 O O . ASN A 1 125 ? 2.127 13.809 -16.566 1.00 79.69 125 ASN A O 1
ATOM 1030 N N . LEU A 1 126 ? 1.326 12.720 -14.759 1.00 84.19 126 LEU A N 1
ATOM 1031 C CA . LEU A 1 126 ? 1.844 11.403 -15.117 1.00 84.19 126 LEU A CA 1
ATOM 1032 C C . LEU A 1 126 ? 0.746 10.546 -15.760 1.00 84.19 126 LEU A C 1
ATOM 1034 O O . LEU A 1 126 ? -0.256 10.224 -15.118 1.00 84.19 126 LEU A O 1
ATOM 1038 N N . ASP A 1 127 ? 0.940 10.146 -17.018 1.00 87.94 127 ASP A N 1
ATOM 1039 C CA . ASP A 1 127 ? 0.046 9.193 -17.683 1.00 87.94 127 ASP A CA 1
ATOM 1040 C C . ASP A 1 127 ? 0.347 7.762 -17.220 1.00 87.94 127 ASP A C 1
ATOM 1042 O O . ASP A 1 127 ? 1.268 7.099 -17.692 1.00 87.94 127 ASP A O 1
ATOM 1046 N N . CYS A 1 128 ? -0.473 7.279 -16.290 1.00 90.69 128 CYS A N 1
ATOM 1047 C CA . CYS A 1 128 ? -0.380 5.929 -15.748 1.00 90.69 128 CYS A CA 1
ATOM 1048 C C . CYS A 1 128 ? -1.275 4.902 -16.466 1.00 90.69 128 CYS A C 1
ATOM 1050 O O . CYS A 1 128 ? -1.442 3.788 -15.964 1.00 90.69 128 CYS A O 1
ATOM 1052 N N . SER A 1 129 ? -1.875 5.235 -17.615 1.00 89.12 129 SER A N 1
ATOM 1053 C CA . SER A 1 129 ? -2.861 4.372 -18.289 1.00 89.12 129 SER A CA 1
ATOM 1054 C C . SER A 1 129 ? -2.322 2.988 -18.684 1.00 89.12 129 SER A C 1
ATOM 1056 O O . SER A 1 129 ? -3.087 2.022 -18.719 1.00 89.12 129 SER A O 1
ATOM 1058 N N . ASN A 1 130 ? -1.009 2.877 -18.906 1.00 89.81 130 ASN A N 1
ATOM 1059 C CA . ASN A 1 130 ? -0.324 1.629 -19.256 1.00 89.81 130 ASN A CA 1
ATOM 1060 C C . ASN A 1 130 ? -0.006 0.721 -18.052 1.00 89.81 130 ASN A C 1
ATOM 1062 O O . ASN A 1 130 ? 0.418 -0.419 -18.252 1.00 89.81 130 ASN A O 1
ATOM 1066 N N . LEU A 1 131 ? -0.195 1.184 -16.811 1.00 94.31 131 LEU A N 1
ATOM 1067 C CA . LEU A 1 131 ? 0.033 0.356 -15.626 1.00 94.31 131 LEU A CA 1
ATOM 1068 C C . LEU A 1 131 ? -1.084 -0.680 -15.451 1.00 94.31 131 LEU A C 1
ATOM 1070 O O . LEU A 1 131 ? -2.276 -0.384 -15.573 1.00 94.31 131 LEU A O 1
ATOM 1074 N N . ASP A 1 132 ? -0.689 -1.909 -15.113 1.00 95.88 132 ASP A N 1
ATOM 1075 C CA . ASP A 1 132 ? -1.629 -3.008 -14.906 1.00 95.88 132 ASP A CA 1
ATOM 1076 C C . ASP A 1 132 ? -2.549 -2.710 -13.701 1.00 95.88 132 ASP A C 1
ATOM 1078 O O . ASP A 1 132 ? -2.051 -2.435 -12.604 1.00 95.88 132 ASP A O 1
ATOM 1082 N N . PRO A 1 133 ? -3.886 -2.793 -13.849 1.00 96.19 133 PRO A N 1
ATOM 1083 C CA . PRO A 1 133 ? -4.825 -2.532 -12.755 1.00 96.19 133 PRO A CA 1
ATOM 1084 C C . PRO A 1 133 ? -4.687 -3.502 -11.573 1.00 96.19 133 PRO A C 1
ATOM 1086 O O . PRO A 1 133 ? -5.221 -3.235 -10.500 1.00 96.19 133 PRO A O 1
ATOM 1089 N N . ARG A 1 134 ? -3.980 -4.626 -11.747 1.00 97.25 134 ARG A N 1
ATOM 1090 C CA . ARG A 1 134 ? -3.708 -5.621 -10.698 1.00 97.25 134 ARG A CA 1
ATOM 1091 C C . ARG A 1 134 ? -2.556 -5.229 -9.768 1.00 97.25 134 ARG A C 1
ATOM 1093 O O . ARG A 1 134 ? -2.237 -5.994 -8.858 1.00 97.25 134 ARG A O 1
ATOM 1100 N N . LEU A 1 135 ? -1.935 -4.070 -9.989 1.00 97.69 135 LEU A N 1
ATOM 1101 C CA . LEU A 1 135 ? -0.989 -3.443 -9.068 1.00 97.69 135 LEU A CA 1
ATOM 1102 C C . LEU A 1 135 ? -1.767 -2.563 -8.088 1.00 97.69 135 LEU A C 1
ATOM 1104 O O . LEU A 1 135 ? -2.157 -1.452 -8.433 1.00 97.69 135 LEU A O 1
ATOM 1108 N N . ILE A 1 136 ? -2.013 -3.052 -6.876 1.00 97.62 136 ILE A N 1
ATOM 1109 C CA . ILE A 1 136 ? -2.830 -2.352 -5.876 1.00 97.62 136 ILE A CA 1
ATOM 1110 C C . ILE A 1 136 ? -1.923 -1.624 -4.884 1.00 97.62 136 ILE A C 1
ATOM 1112 O O . ILE A 1 136 ? -1.133 -2.267 -4.195 1.00 97.62 136 ILE A O 1
ATOM 1116 N N . ALA A 1 137 ? -2.041 -0.301 -4.783 1.00 95.12 137 ALA A N 1
ATOM 1117 C CA . ALA A 1 137 ? -1.265 0.503 -3.845 1.00 95.12 137 ALA A CA 1
ATOM 1118 C C . ALA A 1 137 ? -1.883 0.450 -2.438 1.00 95.12 137 ALA A C 1
ATOM 1120 O O . ALA A 1 137 ? -3.056 0.769 -2.257 1.00 95.12 137 ALA A O 1
ATOM 1121 N N . ILE A 1 138 ? -1.084 0.066 -1.439 1.00 92.50 138 ILE A N 1
ATOM 1122 C CA . ILE A 1 138 ? -1.468 0.041 -0.011 1.00 92.50 138 ILE A CA 1
ATOM 1123 C C . ILE A 1 138 ? -0.727 1.091 0.832 1.00 92.50 138 ILE A C 1
ATOM 1125 O O . ILE A 1 138 ? -1.098 1.361 1.973 1.00 92.50 138 ILE A O 1
ATOM 1129 N N . ALA A 1 139 ? 0.307 1.698 0.257 1.00 89.25 139 ALA A N 1
ATOM 1130 C CA . ALA A 1 139 ? 0.949 2.924 0.711 1.00 89.25 139 ALA A CA 1
ATOM 1131 C C . ALA A 1 139 ? 1.425 3.675 -0.537 1.00 89.25 139 ALA A C 1
ATOM 1133 O O . ALA A 1 139 ? 1.874 3.034 -1.488 1.00 89.25 139 ALA A O 1
ATOM 1134 N N . CYS A 1 140 ? 1.331 4.999 -0.550 1.00 87.75 140 CYS A N 1
ATOM 1135 C CA . CYS A 1 140 ? 1.821 5.832 -1.646 1.00 87.75 140 CYS A CA 1
ATOM 1136 C C . CYS A 1 140 ? 2.192 7.199 -1.076 1.00 87.75 140 CYS A C 1
ATOM 1138 O O . CYS A 1 140 ? 1.407 7.758 -0.313 1.00 87.75 140 CYS A O 1
ATOM 1140 N N . ALA A 1 141 ? 3.383 7.695 -1.397 1.00 83.75 141 ALA A N 1
ATOM 1141 C CA . ALA A 1 141 ? 3.801 9.045 -1.047 1.00 83.75 141 ALA A CA 1
ATOM 1142 C C . ALA A 1 141 ? 4.796 9.558 -2.088 1.00 83.75 141 ALA A C 1
ATOM 1144 O O . ALA A 1 141 ? 5.928 9.067 -2.187 1.00 83.75 141 ALA A O 1
ATOM 1145 N N . GLY A 1 142 ? 4.366 10.545 -2.869 1.00 83.00 142 GLY A N 1
ATOM 1146 C CA . GLY A 1 142 ? 5.149 11.102 -3.968 1.00 83.00 142 GLY A CA 1
ATOM 1147 C C . GLY A 1 142 ? 5.674 10.049 -4.941 1.00 83.00 142 GLY A C 1
ATOM 1148 O O . GLY A 1 142 ? 4.909 9.437 -5.679 1.00 83.00 142 GLY A O 1
ATOM 1149 N N . SER A 1 143 ? 6.991 9.850 -4.960 1.00 86.06 143 SER A N 1
ATOM 1150 C CA . SER A 1 143 ? 7.661 8.924 -5.880 1.00 86.06 143 SER A CA 1
ATOM 1151 C C . SER A 1 143 ? 7.737 7.483 -5.374 1.00 86.06 143 SER A C 1
ATOM 1153 O O . SER A 1 143 ? 8.307 6.647 -6.062 1.00 86.06 143 SER A O 1
ATOM 1155 N N . GLU A 1 144 ? 7.224 7.157 -4.188 1.00 90.25 144 GLU A N 1
ATOM 1156 C CA . GLU A 1 144 ? 7.318 5.806 -3.626 1.00 90.25 144 GLU A CA 1
ATOM 1157 C C . GLU A 1 144 ? 5.938 5.202 -3.354 1.00 90.25 144 GLU A C 1
ATOM 1159 O O . GLU A 1 144 ? 5.022 5.884 -2.893 1.00 90.25 144 GLU A O 1
ATOM 1164 N N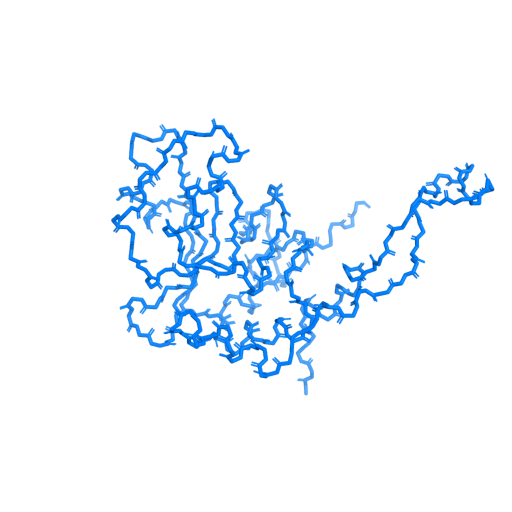 . ALA A 1 145 ? 5.804 3.892 -3.566 1.00 92.19 145 ALA A N 1
ATOM 1165 C CA . ALA A 1 145 ? 4.591 3.153 -3.230 1.00 92.19 145 ALA A CA 1
ATOM 1166 C C . ALA A 1 145 ? 4.899 1.753 -2.692 1.00 92.19 145 ALA A C 1
ATOM 1168 O O . ALA A 1 145 ? 5.876 1.126 -3.097 1.00 92.19 145 ALA A O 1
ATOM 1169 N N . ILE A 1 146 ? 4.030 1.231 -1.823 1.00 94.12 146 ILE A N 1
ATOM 1170 C CA . ILE A 1 146 ? 3.957 -0.204 -1.535 1.00 94.12 146 ILE A CA 1
ATOM 1171 C C . ILE A 1 146 ? 2.799 -0.802 -2.318 1.00 94.12 146 ILE A C 1
ATOM 1173 O O . ILE A 1 146 ? 1.652 -0.378 -2.164 1.00 94.12 146 ILE A O 1
ATOM 1177 N N . LEU A 1 147 ? 3.103 -1.818 -3.118 1.00 96.31 147 LEU A N 1
ATOM 1178 C CA . LEU A 1 147 ? 2.178 -2.463 -4.037 1.00 96.31 147 LEU A CA 1
ATOM 1179 C C . LEU A 1 147 ? 1.925 -3.916 -3.642 1.00 96.31 147 LEU A C 1
ATOM 1181 O O . LEU A 1 147 ? 2.846 -4.636 -3.250 1.00 96.31 147 LEU A O 1
ATOM 1185 N N . LEU A 1 148 ? 0.685 -4.356 -3.829 1.00 97.81 148 LEU A N 1
ATOM 1186 C CA . LEU A 1 148 ? 0.317 -5.758 -3.979 1.00 97.81 148 LEU A CA 1
ATOM 1187 C C . LEU A 1 148 ? 0.231 -6.068 -5.473 1.00 97.81 148 LEU A C 1
ATOM 1189 O O . LEU A 1 148 ? -0.594 -5.489 -6.178 1.00 97.81 148 LEU A O 1
ATOM 1193 N N . ASP A 1 149 ? 1.070 -6.981 -5.949 1.00 98.19 149 ASP A N 1
ATOM 1194 C CA . ASP A 1 149 ? 1.115 -7.388 -7.353 1.00 98.19 149 ASP A CA 1
ATOM 1195 C C . ASP A 1 149 ? 0.365 -8.712 -7.554 1.00 98.19 149 ASP A C 1
ATOM 1197 O O . ASP A 1 149 ? 0.887 -9.784 -7.235 1.00 98.19 149 ASP A O 1
ATOM 1201 N N . TYR A 1 150 ? -0.859 -8.628 -8.089 1.00 98.25 150 TYR A N 1
ATOM 1202 C CA . TYR A 1 150 ? -1.723 -9.776 -8.401 1.00 98.25 150 TYR A CA 1
ATOM 1203 C C . TYR A 1 150 ? -1.599 -10.263 -9.855 1.00 98.25 150 TYR A C 1
ATOM 1205 O O . TYR A 1 150 ? -2.427 -11.055 -10.318 1.00 98.25 150 TYR A O 1
ATOM 1213 N N . ARG A 1 151 ? -0.597 -9.806 -10.622 1.00 96.94 151 ARG A N 1
ATOM 1214 C CA . ARG A 1 151 ? -0.483 -10.161 -12.050 1.00 96.94 151 ARG A CA 1
ATOM 1215 C C . ARG A 1 151 ? -0.317 -11.665 -12.288 1.00 96.94 151 ARG A C 1
ATOM 1217 O O . ARG A 1 151 ? -0.779 -12.169 -13.312 1.00 96.94 151 ARG A O 1
ATOM 1224 N N . GLU A 1 152 ? 0.283 -12.371 -11.331 1.00 95.50 152 GLU A N 1
ATOM 1225 C CA . GLU A 1 152 ? 0.568 -13.812 -11.395 1.00 95.50 152 GLU A CA 1
ATOM 1226 C C . GLU A 1 152 ? -0.470 -14.688 -10.662 1.00 95.50 152 GLU A C 1
ATOM 1228 O O . GLU A 1 152 ? -0.410 -15.914 -10.753 1.00 95.50 152 GLU A O 1
ATOM 1233 N N . GLY A 1 153 ? -1.445 -14.100 -9.957 1.00 93.19 153 GLY A N 1
ATOM 1234 C CA . GLY A 1 153 ? -2.512 -14.855 -9.295 1.00 93.19 153 GLY A CA 1
ATOM 1235 C C . GLY A 1 153 ? -3.075 -14.202 -8.033 1.00 93.19 153 GLY A C 1
ATOM 1236 O O . GLY A 1 153 ? -2.771 -13.063 -7.698 1.00 93.19 153 GLY A O 1
ATOM 1237 N N . ALA A 1 154 ? -3.904 -14.957 -7.305 1.00 91.62 154 ALA A N 1
ATOM 1238 C CA . ALA A 1 154 ? -4.626 -14.474 -6.120 1.00 91.62 154 ALA A CA 1
ATOM 1239 C C . ALA A 1 154 ? -3.747 -14.277 -4.868 1.00 91.62 154 ALA A C 1
ATOM 1241 O O . ALA A 1 154 ? -4.200 -13.698 -3.885 1.00 91.62 154 ALA A O 1
ATOM 1242 N N . SER A 1 155 ? -2.512 -14.785 -4.874 1.00 92.81 155 SER A N 1
ATOM 1243 C CA . SER A 1 155 ? -1.524 -14.543 -3.817 1.00 92.81 155 SER A CA 1
ATOM 1244 C C . SER A 1 155 ? -0.515 -13.514 -4.322 1.00 92.81 155 SER A C 1
ATOM 1246 O O . SER A 1 155 ? 0.335 -13.882 -5.133 1.00 92.81 155 SER A O 1
ATOM 1248 N N . PRO A 1 156 ? -0.603 -12.246 -3.891 1.00 97.44 156 PRO A N 1
ATOM 1249 C CA . PRO A 1 156 ? 0.199 -11.191 -4.480 1.00 97.44 156 PRO A CA 1
ATOM 1250 C C . PRO A 1 156 ? 1.633 -11.219 -3.958 1.00 97.44 156 PRO A C 1
ATOM 1252 O O . PRO A 1 156 ? 1.884 -11.500 -2.776 1.00 97.44 156 PRO A O 1
ATOM 1255 N N . ARG A 1 157 ? 2.565 -10.828 -4.826 1.00 97.19 157 ARG A N 1
ATOM 1256 C CA . ARG A 1 157 ? 3.887 -10.364 -4.386 1.00 97.19 157 ARG A CA 1
ATOM 1257 C C . ARG A 1 157 ? 3.740 -8.981 -3.759 1.00 97.19 157 ARG A C 1
ATOM 1259 O O . ARG A 1 157 ? 2.752 -8.288 -3.998 1.00 97.19 157 ARG A O 1
ATOM 1266 N N . VAL A 1 158 ? 4.717 -8.578 -2.958 1.00 95.81 158 VAL A N 1
ATOM 1267 C CA . VAL A 1 158 ? 4.754 -7.232 -2.373 1.00 95.81 158 VAL A CA 1
ATOM 1268 C C . VAL A 1 158 ? 5.950 -6.495 -2.946 1.00 95.81 158 VAL A C 1
ATOM 1270 O O . VAL A 1 158 ? 7.022 -7.081 -3.070 1.00 95.81 158 VAL A O 1
ATOM 1273 N N . CYS A 1 159 ? 5.778 -5.225 -3.285 1.00 95.31 159 CYS A N 1
ATOM 1274 C CA . CYS A 1 159 ? 6.841 -4.410 -3.854 1.00 95.31 159 CYS A CA 1
ATOM 1275 C C . CYS A 1 159 ? 6.884 -3.047 -3.180 1.00 95.31 159 CYS A C 1
ATOM 1277 O O . CYS A 1 159 ? 5.843 -2.412 -3.058 1.00 95.31 159 CYS A O 1
ATOM 1279 N N . LYS A 1 160 ? 8.073 -2.572 -2.809 1.00 94.12 160 LYS A N 1
ATOM 1280 C CA . LYS A 1 160 ? 8.330 -1.138 -2.674 1.00 94.12 160 LYS A CA 1
ATOM 1281 C C . LYS A 1 160 ? 8.771 -0.646 -4.044 1.00 94.12 160 LYS A C 1
ATOM 1283 O O . LYS A 1 160 ? 9.810 -1.090 -4.511 1.00 94.12 160 LYS A O 1
ATOM 1288 N N . ALA A 1 161 ? 7.982 0.201 -4.684 1.00 94.12 161 ALA A N 1
ATOM 1289 C CA . ALA A 1 161 ? 8.283 0.796 -5.978 1.00 94.12 161 ALA A CA 1
ATOM 1290 C C . ALA A 1 161 ? 8.807 2.224 -5.806 1.00 94.12 161 ALA A C 1
ATOM 1292 O O . ALA A 1 161 ? 8.345 2.941 -4.914 1.00 94.12 161 ALA A O 1
ATOM 1293 N N . PHE A 1 162 ? 9.733 2.627 -6.676 1.00 91.12 162 PHE A N 1
ATOM 1294 C CA . PHE A 1 162 ? 10.198 4.005 -6.810 1.00 91.12 162 PHE A CA 1
ATOM 1295 C C . PHE A 1 162 ? 9.999 4.498 -8.251 1.00 91.12 162 PHE A C 1
ATOM 1297 O O . PHE A 1 162 ? 10.392 3.827 -9.203 1.00 91.12 162 PHE A O 1
ATOM 1304 N N . PHE A 1 163 ? 9.411 5.684 -8.392 1.00 89.44 163 PHE A N 1
ATOM 1305 C CA . PHE A 1 163 ? 9.107 6.364 -9.650 1.00 89.44 163 PHE A CA 1
ATOM 1306 C C . PHE A 1 163 ? 9.874 7.684 -9.690 1.00 89.44 163 PHE A C 1
ATOM 1308 O O . PHE A 1 163 ? 9.461 8.687 -9.103 1.00 89.44 163 PHE A O 1
ATOM 1315 N N . SER A 1 164 ? 11.027 7.685 -10.352 1.00 83.62 164 SER A N 1
ATOM 1316 C CA . SER A 1 164 ? 11.874 8.873 -10.422 1.00 83.62 164 SER A CA 1
ATOM 1317 C C . SER A 1 164 ? 11.214 9.963 -11.263 1.00 83.62 164 SER A C 1
ATOM 1319 O O . SER A 1 164 ? 11.064 9.814 -12.469 1.00 83.62 164 SER A O 1
ATOM 1321 N N . LYS A 1 165 ? 10.909 11.109 -10.649 1.00 77.12 165 LYS A N 1
ATOM 1322 C CA . LYS A 1 165 ? 10.430 12.306 -11.364 1.00 77.12 165 LYS A CA 1
ATOM 1323 C C . LYS A 1 165 ? 11.473 12.963 -12.277 1.00 77.12 165 LYS A C 1
ATOM 1325 O O . LYS A 1 165 ? 11.176 13.953 -12.934 1.00 77.12 165 LYS A O 1
ATOM 1330 N N . TYR A 1 166 ? 12.717 12.488 -12.229 1.00 81.12 166 TYR A N 1
ATOM 1331 C CA . TYR A 1 166 ? 13.828 13.026 -13.015 1.00 81.12 166 TYR A CA 1
ATOM 1332 C C . TYR A 1 166 ? 14.084 12.235 -14.302 1.00 81.12 166 TYR A C 1
ATOM 1334 O O . TYR A 1 166 ? 14.951 12.628 -15.075 1.00 81.12 166 TYR A O 1
ATOM 1342 N N . GLU A 1 167 ? 13.370 11.128 -14.507 1.00 81.50 167 GLU A N 1
ATOM 1343 C CA . GLU A 1 167 ? 13.439 10.331 -15.732 1.00 81.50 167 GLU A CA 1
ATOM 1344 C C . GLU A 1 167 ? 12.393 10.822 -16.737 1.00 81.50 167 GLU A C 1
ATOM 1346 O O . GLU A 1 167 ? 11.294 11.219 -16.345 1.00 81.50 167 GLU A O 1
ATOM 1351 N N . ASP A 1 168 ? 12.716 10.749 -18.031 1.00 80.12 168 ASP A N 1
ATOM 1352 C CA . ASP A 1 168 ? 11.787 11.121 -19.110 1.00 80.12 168 ASP A CA 1
ATOM 1353 C C . ASP A 1 168 ? 10.549 10.204 -19.142 1.00 80.12 168 ASP A C 1
ATOM 1355 O O . ASP A 1 168 ? 9.450 10.648 -19.470 1.00 80.12 168 ASP A O 1
ATOM 1359 N N . ASP A 1 169 ? 10.725 8.928 -18.773 1.00 85.44 169 ASP A N 1
ATOM 1360 C CA . ASP A 1 169 ? 9.643 7.963 -18.560 1.00 85.44 169 ASP A CA 1
ATOM 1361 C C . ASP A 1 169 ? 9.815 7.265 -17.194 1.00 85.44 169 ASP A C 1
ATOM 1363 O O . ASP A 1 169 ? 10.487 6.230 -17.092 1.00 85.44 169 ASP A O 1
ATOM 1367 N N . PRO A 1 170 ? 9.194 7.806 -16.129 1.00 86.38 170 PRO A N 1
ATOM 1368 C CA . PRO A 1 170 ? 9.244 7.234 -14.782 1.00 86.38 170 PRO A CA 1
ATOM 1369 C C . PRO A 1 170 ? 8.657 5.817 -14.677 1.00 86.38 170 PRO A C 1
ATOM 1371 O O . PRO A 1 170 ? 8.887 5.136 -13.674 1.00 86.38 170 PRO A O 1
ATOM 1374 N N . LEU A 1 171 ? 7.886 5.366 -15.677 1.00 90.06 171 LEU A N 1
ATOM 1375 C CA . LEU A 1 171 ? 7.194 4.076 -15.686 1.00 90.06 171 LEU A CA 1
ATOM 1376 C C . LEU A 1 171 ? 7.916 3.008 -16.526 1.00 90.06 171 LEU A C 1
ATOM 1378 O O . LEU A 1 171 ? 7.629 1.823 -16.360 1.00 90.06 171 LEU A O 1
ATOM 1382 N N . ALA A 1 172 ? 8.865 3.369 -17.393 1.00 86.81 172 ALA A N 1
ATOM 1383 C CA . ALA A 1 172 ? 9.511 2.408 -18.295 1.00 86.81 172 ALA A CA 1
ATOM 1384 C C . ALA A 1 172 ? 10.326 1.317 -17.574 1.00 86.81 172 ALA A C 1
ATOM 1386 O O . ALA A 1 172 ? 10.384 0.179 -18.041 1.00 86.81 172 ALA A O 1
ATOM 1387 N N . ALA A 1 173 ? 10.980 1.653 -16.458 1.00 85.19 173 ALA A N 1
ATOM 1388 C CA . ALA A 1 173 ? 11.974 0.781 -15.820 1.00 85.19 173 ALA A CA 1
ATOM 1389 C C . ALA A 1 173 ? 11.805 0.622 -14.302 1.00 85.19 173 ALA A C 1
ATOM 1391 O O . ALA A 1 173 ? 12.674 0.032 -13.652 1.00 85.19 173 ALA A O 1
ATOM 1392 N N . TRP A 1 174 ? 10.693 1.104 -13.733 1.00 91.81 174 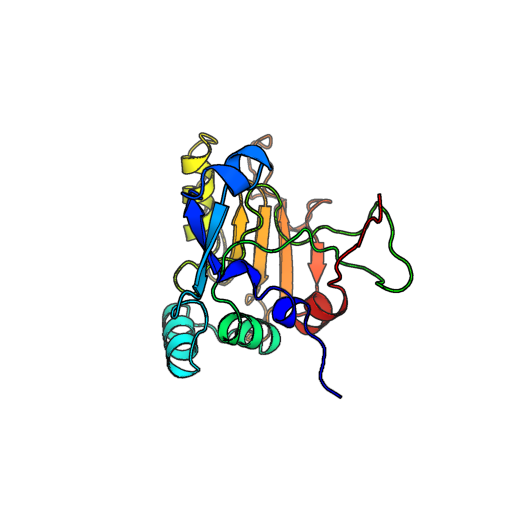TRP A N 1
ATOM 1393 C CA . TRP A 1 174 ? 10.482 1.114 -12.280 1.00 91.81 174 TRP A CA 1
ATOM 1394 C C . TRP A 1 174 ? 10.603 -0.285 -11.656 1.00 91.81 174 TRP A C 1
ATOM 1396 O O . TRP A 1 174 ? 11.144 -0.419 -10.562 1.00 91.81 174 TRP A O 1
ATOM 1406 N N . GLU A 1 175 ? 10.163 -1.340 -12.357 1.00 93.19 175 GLU A N 1
ATOM 1407 C CA . GLU A 1 175 ? 10.184 -2.723 -11.847 1.00 93.19 175 GLU A CA 1
ATOM 1408 C C . GLU A 1 175 ? 11.601 -3.234 -11.559 1.00 93.19 175 GLU A C 1
ATOM 1410 O O . GLU A 1 175 ? 11.789 -4.080 -10.681 1.00 93.19 175 GLU A O 1
ATOM 1415 N N . THR A 1 176 ? 12.583 -2.714 -12.297 1.00 90.44 176 THR A N 1
ATOM 1416 C CA . THR A 1 176 ? 14.000 -3.091 -12.219 1.00 90.44 176 THR A CA 1
ATOM 1417 C C . THR A 1 176 ? 14.879 -2.007 -11.601 1.00 90.44 176 THR A C 1
ATOM 1419 O O . THR A 1 176 ? 16.099 -2.175 -11.553 1.00 90.44 176 THR A O 1
ATOM 1422 N N . ASP A 1 177 ? 14.292 -0.895 -11.145 1.00 90.56 177 ASP A N 1
ATOM 1423 C CA . ASP A 1 177 ? 15.045 0.159 -10.472 1.00 90.56 177 ASP A CA 1
ATOM 1424 C C . ASP A 1 177 ? 15.731 -0.396 -9.218 1.00 90.56 177 ASP A C 1
ATOM 1426 O O . ASP A 1 177 ? 15.170 -1.200 -8.474 1.00 90.56 177 ASP A O 1
ATOM 1430 N N . ARG A 1 178 ? 16.956 0.057 -8.948 1.00 88.94 178 ARG A N 1
ATOM 1431 C CA . ARG A 1 178 ? 17.748 -0.399 -7.792 1.00 88.94 178 ARG A CA 1
ATOM 1432 C C . ARG A 1 178 ? 17.092 -0.106 -6.436 1.00 88.94 178 ARG A C 1
ATOM 1434 O O . ARG A 1 178 ? 17.478 -0.702 -5.434 1.00 88.94 178 ARG A O 1
ATOM 1441 N N . SER A 1 179 ? 16.179 0.860 -6.399 1.00 89.06 179 SER A N 1
ATOM 1442 C CA . SER A 1 179 ? 15.439 1.292 -5.211 1.00 89.06 179 SER A CA 1
ATOM 1443 C C . SER A 1 179 ? 14.113 0.541 -5.076 1.00 89.06 179 SER A C 1
ATOM 1445 O O . SER A 1 179 ? 13.479 0.609 -4.020 1.00 89.06 179 SER A O 1
ATOM 1447 N N . THR A 1 180 ? 13.715 -0.192 -6.120 1.00 92.50 180 THR A N 1
ATOM 1448 C CA . THR A 1 180 ? 12.562 -1.082 -6.108 1.00 92.50 180 THR A CA 1
ATOM 1449 C C . THR A 1 180 ? 12.938 -2.403 -5.442 1.00 92.50 180 THR A C 1
ATOM 1451 O O . THR A 1 180 ? 13.892 -3.080 -5.824 1.00 92.50 180 THR A O 1
ATOM 1454 N N . VAL A 1 181 ? 12.180 -2.779 -4.413 1.00 94.69 181 VAL A N 1
ATOM 1455 C CA . VAL A 1 181 ? 12.441 -3.971 -3.597 1.00 94.69 181 VAL A CA 1
ATOM 1456 C C . VAL A 1 181 ? 11.235 -4.890 -3.645 1.00 94.69 181 VAL A C 1
ATOM 1458 O O . VAL A 1 181 ? 10.117 -4.473 -3.351 1.00 94.69 181 VAL A O 1
ATOM 1461 N N . TRP A 1 182 ? 11.477 -6.159 -3.964 1.00 95.38 182 TRP A N 1
ATOM 1462 C CA . TRP A 1 182 ? 10.443 -7.179 -4.085 1.00 95.38 182 TRP A CA 1
ATOM 1463 C C . TRP A 1 182 ? 10.486 -8.175 -2.930 1.00 95.38 182 TRP A C 1
ATOM 1465 O O . TRP A 1 182 ? 11.542 -8.679 -2.546 1.00 95.38 182 TRP A O 1
ATOM 1475 N N . TRP A 1 183 ? 9.303 -8.540 -2.447 1.00 94.94 183 TRP A N 1
ATOM 1476 C CA . TRP A 1 183 ? 9.085 -9.644 -1.525 1.00 94.94 183 TRP A CA 1
ATOM 1477 C C . TRP A 1 183 ? 8.114 -10.650 -2.147 1.00 94.94 183 TRP A C 1
ATOM 1479 O O . TRP A 1 183 ? 7.115 -10.262 -2.759 1.00 94.94 183 TRP A O 1
ATOM 1489 N N . PRO A 1 184 ? 8.351 -11.959 -1.964 1.00 91.94 184 PRO A N 1
ATOM 1490 C CA . PRO A 1 184 ? 7.564 -12.995 -2.630 1.00 91.94 184 PRO A CA 1
ATOM 1491 C C . PRO A 1 184 ? 6.102 -13.024 -2.175 1.00 91.94 184 PRO A C 1
ATOM 1493 O O . PRO A 1 184 ? 5.250 -13.513 -2.905 1.00 91.94 184 PRO A O 1
ATOM 1496 N N . ASN A 1 185 ? 5.808 -12.548 -0.962 1.00 88.50 185 ASN A N 1
ATOM 1497 C CA . ASN A 1 185 ? 4.456 -12.434 -0.429 1.00 88.50 185 ASN A CA 1
ATOM 1498 C C . ASN A 1 185 ? 4.435 -11.574 0.841 1.00 88.50 185 ASN A C 1
ATOM 1500 O O . ASN A 1 185 ? 5.470 -11.235 1.425 1.00 88.50 185 ASN A O 1
ATOM 1504 N N . MET A 1 186 ? 3.220 -11.302 1.312 1.00 86.56 186 MET A N 1
ATOM 1505 C CA . MET A 1 186 ? 2.991 -10.495 2.502 1.00 86.56 186 MET A CA 1
ATOM 1506 C C . MET A 1 186 ? 3.532 -11.121 3.797 1.00 86.56 186 MET A C 1
ATOM 1508 O O . MET A 1 186 ? 3.953 -10.400 4.693 1.00 86.56 186 MET A O 1
ATOM 1512 N N . ALA A 1 187 ? 3.575 -12.449 3.923 1.00 81.62 187 ALA A N 1
ATOM 1513 C CA . ALA A 1 187 ? 4.118 -13.072 5.132 1.00 81.62 187 ALA A CA 1
ATOM 1514 C C . ALA A 1 187 ? 5.630 -12.814 5.276 1.00 81.62 187 ALA A C 1
ATOM 1516 O O . ALA A 1 187 ? 6.102 -12.528 6.376 1.00 81.62 187 ALA A O 1
ATOM 1517 N N . VAL A 1 188 ? 6.378 -12.860 4.167 1.00 84.50 188 VAL A N 1
ATOM 1518 C CA . VAL A 1 188 ? 7.809 -12.512 4.144 1.00 84.50 188 VAL A CA 1
ATOM 1519 C C . VAL A 1 188 ? 8.020 -11.024 4.413 1.00 84.50 188 VAL A C 1
ATOM 1521 O O . VAL A 1 188 ? 8.897 -10.678 5.203 1.00 84.50 188 VAL A O 1
ATOM 1524 N N . PHE A 1 189 ? 7.188 -10.160 3.825 1.00 86.94 189 PHE A N 1
ATOM 1525 C CA . PHE A 1 189 ? 7.211 -8.726 4.111 1.00 86.94 189 PHE A CA 1
ATOM 1526 C C . PHE A 1 189 ? 7.065 -8.457 5.616 1.00 86.94 189 PHE A C 1
ATOM 1528 O O . PHE A 1 189 ? 7.982 -7.921 6.227 1.00 86.94 189 PHE A O 1
ATOM 1535 N N . PHE A 1 190 ? 5.990 -8.930 6.255 1.00 82.56 190 PHE A N 1
ATOM 1536 C CA . PHE A 1 190 ? 5.762 -8.692 7.687 1.00 82.56 190 PHE A CA 1
ATOM 1537 C C . PHE A 1 190 ? 6.836 -9.281 8.593 1.00 82.56 190 PHE A C 1
ATOM 1539 O O . PHE A 1 190 ? 7.171 -8.672 9.603 1.00 82.56 190 PHE A O 1
ATOM 1546 N N . ARG A 1 191 ? 7.371 -10.461 8.261 1.00 82.75 191 ARG A N 1
ATOM 1547 C CA . ARG A 1 191 ? 8.377 -11.123 9.100 1.00 82.75 191 ARG A CA 1
ATOM 1548 C C . ARG A 1 191 ? 9.663 -10.306 9.224 1.00 82.75 191 ARG A C 1
ATOM 1550 O O . ARG A 1 191 ? 10.324 -10.403 10.252 1.00 82.75 191 ARG A O 1
ATOM 1557 N N . GLY A 1 192 ? 10.022 -9.562 8.181 1.00 82.25 192 GLY A N 1
ATOM 1558 C CA . GLY A 1 192 ? 11.207 -8.712 8.192 1.00 82.25 192 GLY A CA 1
ATOM 1559 C C . GLY A 1 192 ? 10.966 -7.325 8.779 1.00 82.25 192 GLY A C 1
ATOM 1560 O O . GLY A 1 192 ? 11.942 -6.622 8.996 1.00 82.25 192 GLY A O 1
ATOM 1561 N N . LEU A 1 193 ? 9.716 -6.917 9.038 1.00 84.12 193 LEU A N 1
ATOM 1562 C CA . LEU A 1 193 ? 9.425 -5.599 9.605 1.00 84.12 193 LEU A CA 1
ATOM 1563 C C . LEU A 1 193 ? 9.822 -5.523 11.080 1.00 84.12 193 LEU A C 1
ATOM 1565 O O . LEU A 1 193 ? 9.373 -6.330 11.894 1.00 84.12 193 LEU A O 1
ATOM 1569 N N . TYR A 1 194 ? 10.579 -4.492 11.443 1.00 77.00 194 TYR A N 1
ATOM 1570 C CA . TYR A 1 194 ? 10.878 -4.171 12.835 1.00 77.00 194 TYR A CA 1
ATOM 1571 C C . TYR A 1 194 ? 11.045 -2.661 13.053 1.00 77.00 194 TYR A C 1
ATOM 1573 O O . TYR A 1 194 ? 11.265 -1.884 12.121 1.00 77.00 194 TYR A O 1
ATOM 1581 N N . LEU A 1 195 ? 10.927 -2.243 14.316 1.00 75.75 195 LEU A N 1
ATOM 1582 C CA . LEU A 1 195 ? 11.290 -0.900 14.762 1.00 75.75 195 LEU A CA 1
ATOM 1583 C C . LEU A 1 195 ? 12.749 -0.892 15.202 1.00 75.75 195 LEU A C 1
ATOM 1585 O O . LEU A 1 195 ? 13.145 -1.674 16.066 1.00 75.75 195 LEU A O 1
ATOM 1589 N N . GLN A 1 196 ? 13.535 0.039 14.670 1.00 69.25 196 GLN A N 1
ATOM 1590 C CA . GLN A 1 196 ? 14.860 0.313 15.209 1.00 69.25 196 GLN A CA 1
ATOM 1591 C C . GLN A 1 196 ? 14.734 1.388 16.296 1.00 69.25 196 GLN A C 1
ATOM 1593 O O . GLN A 1 196 ? 14.683 2.581 15.997 1.00 69.25 196 GLN A O 1
ATOM 1598 N N . ASN A 1 197 ? 14.700 0.979 17.569 1.00 60.91 197 ASN A N 1
ATOM 1599 C CA . ASN A 1 197 ? 14.871 1.914 18.682 1.00 60.91 197 ASN A CA 1
ATOM 1600 C C . ASN A 1 197 ? 16.323 2.400 18.682 1.00 60.91 197 ASN A C 1
ATOM 1602 O O . ASN A 1 197 ? 17.207 1.754 19.244 1.00 60.91 197 ASN A O 1
ATOM 1606 N N . ARG A 1 198 ? 16.585 3.547 18.052 1.00 50.44 198 ARG A N 1
ATOM 1607 C CA . ARG A 1 198 ? 17.818 4.285 18.323 1.00 50.44 198 ARG A CA 1
ATOM 1608 C C . ARG A 1 198 ? 17.638 4.933 19.690 1.00 50.44 198 ARG A C 1
ATOM 1610 O O . ARG A 1 198 ? 17.039 5.998 19.790 1.00 50.44 198 ARG A O 1
ATOM 1617 N N . ALA A 1 199 ? 18.098 4.259 20.743 1.00 34.19 199 ALA A N 1
ATOM 1618 C CA . ALA A 1 199 ? 18.452 4.967 21.963 1.00 34.19 199 ALA A CA 1
ATOM 1619 C C . ALA A 1 199 ? 19.515 5.999 21.558 1.00 34.19 199 ALA A C 1
ATOM 1621 O O . ALA A 1 199 ? 20.618 5.621 21.159 1.00 34.19 199 ALA A O 1
ATOM 1622 N N . ALA A 1 200 ? 19.105 7.265 21.514 1.00 32.53 200 ALA A N 1
ATOM 1623 C CA . ALA A 1 200 ? 20.008 8.403 21.438 1.00 32.53 200 ALA A CA 1
ATOM 1624 C C . ALA A 1 200 ? 20.662 8.616 22.805 1.00 32.53 200 ALA A C 1
ATOM 1626 O O . ALA A 1 200 ? 19.966 8.385 23.823 1.00 32.53 200 ALA A O 1
#

Foldseek 3Di:
DPPPFLLVPVQVFQFDKDFDDDPVVVVVVPGIDGDDGHPQFADDPVRQVVLCVVLVADDDPVVNVSRRRGQKFADPFKFFADPVDDDPPTARQADPVGNIFHGSVLKFQCQVNQQVLCVVVVLDGDRSVPPDRQFIFRHDHHQWTWTFHQVPHRFTKIKTWGQDSPDPHSPPCRCPDPSMDIGRGDVSVSVRIDDDPPPD

Sequence (200 aa):
MEVNNIFTWYLDQHTEIEPETDPELIKQRVWQRRVGVKDSGRLTEAQIAAQEDRLGVRLPMPWRNVYKHFNGGWVGTLYWGDMSNPHSSDVVPIPQATHQYLALEDVAPLRERLPAEWEDLDQGNLDCSNLDPRLIAIACAGSEAILLDYREGASPRVCKAFFSKYEDDPLAAWETDRSTVWWPNMAVFFRGLYLQNRAA

Radius of gyration: 18.41 Å; chains: 1; bounding box: 40×45×53 Å

Organism: NCBI:txid1297885

pLDDT: mean 80.03, std 16.36, range [27.28, 98.25]

Secondary structure (DSSP, 8-state):
-----GGGS-GGGGEEEEE---HHHHHTT--EEEEEE-GGG---HHHHHHHHHHHTSPPPHHHHHHHTT--SEE---EEES-TTS--TT-B--S-TTT-EEPPTTT-EEHHHHHHHHHHTTT------TTS-TTEEEEEEETTEEEEEE-TT-SS-EEEEEE--TTSS-TTSSGGG-TT-EEESSHHHHHHHEEE-----

InterPro domains:
  IPR018958 Knr4/Smi1-like domain [PF09346] (43-190)
  IPR037883 Knr4/Smi1-like domain superfamily [G3DSA:3.40.1580.10] (25-194)
  IPR037883 Knr4/Smi1-like domain superfamily [SSF160631] (38-169)